Protein AF-A0A522QWC4-F1 (afdb_monomer_lite)

Radius of gyration: 16.03 Å; chains: 1; bounding box: 36×34×41 Å

pLDDT: mean 75.07, std 14.74, range [30.61, 92.94]

Foldseek 3Di:
DDKDWDWDFFDFFPPDTDTFTWIDDLVQLETEAELCSSAALVVDDLVRQDQQRTASLRSLVVVVVSVVSRRQEYEYEDPRGLHLLLCQNSQVNQPKWFAFPVRDTFDDGLLSLLRTDDIDCVSGNCVLARHQYHYDDPDPADCADCSHPLNPPVVVSPDDPVRSVSSRSSSVNVPPDVDDSNPDD

Secondary structure (DSSP, 8-state):
---EEEEEEEEEETTEEEEEEEEEETTTTEEEEEGGGGSBGGGS-GGG--TTS--SHHHHHHHHHHHHTT-SEEEEE-TTB---STTHHHHHHTT-EEE-TTS-B--S-TTGGGG--EEE-TTS-GGGGTSEEEEE-S---BSSSTTBHHHHHTGGGT--HHHHHHHHHHHHHHTSS---TTS--

Structure (mmCIF, N/CA/C/O backbone):
data_AF-A0A522QWC4-F1
#
_entry.id   AF-A0A522QWC4-F1
#
loop_
_atom_site.group_PDB
_atom_site.id
_atom_site.type_symbol
_atom_site.label_atom_id
_atom_site.label_alt_id
_atom_site.label_comp_id
_atom_site.label_asym_id
_atom_site.label_entity_id
_atom_site.label_seq_id
_atom_site.pdbx_PDB_ins_code
_atom_site.Cartn_x
_atom_site.Cartn_y
_atom_site.Cartn_z
_atom_site.occupancy
_atom_site.B_iso_or_equiv
_atom_site.auth_seq_id
_atom_site.auth_comp_id
_atom_site.auth_asym_id
_atom_site.auth_atom_id
_atom_site.pdbx_PDB_model_num
ATOM 1 N N . MET A 1 1 ? -5.770 -17.609 24.112 1.00 30.61 1 MET A N 1
ATOM 2 C CA . MET A 1 1 ? -5.601 -16.595 23.048 1.00 30.61 1 MET A CA 1
ATOM 3 C C . MET A 1 1 ? -6.443 -17.088 21.889 1.00 30.61 1 MET A C 1
ATOM 5 O O . MET A 1 1 ? -6.105 -18.126 21.351 1.00 30.61 1 MET A O 1
ATOM 9 N N . GLU A 1 2 ? -7.591 -16.469 21.611 1.00 34.66 2 GLU A N 1
ATOM 10 C CA . GLU A 1 2 ? -8.479 -16.917 20.527 1.00 34.66 2 GLU A CA 1
ATOM 11 C C . GLU A 1 2 ? -8.240 -15.983 19.334 1.00 34.66 2 GLU A C 1
ATOM 13 O O . GLU A 1 2 ? -8.675 -14.830 19.330 1.00 34.66 2 GLU A O 1
ATOM 18 N N . CYS A 1 3 ? -7.414 -16.436 18.394 1.00 35.66 3 CYS A N 1
ATOM 19 C CA . CYS A 1 3 ? -7.239 -15.799 17.094 1.00 35.66 3 CYS A CA 1
ATOM 20 C C . CYS A 1 3 ? -8.217 -16.483 16.135 1.00 35.66 3 CYS A C 1
ATOM 22 O O . CYS A 1 3 ? -8.227 -17.711 16.071 1.00 35.66 3 CYS A O 1
ATOM 24 N N . ARG A 1 4 ? -9.049 -15.716 15.425 1.00 49.66 4 ARG A N 1
ATOM 25 C CA . ARG A 1 4 ? -9.966 -16.261 14.415 1.00 49.66 4 ARG A CA 1
ATOM 26 C C . ARG A 1 4 ? -9.428 -15.934 13.027 1.00 49.66 4 ARG A C 1
ATOM 28 O O . ARG A 1 4 ? -8.938 -14.827 12.801 1.00 49.66 4 ARG A O 1
ATOM 35 N N . ASN A 1 5 ? -9.513 -16.906 12.125 1.00 49.19 5 ASN A N 1
ATOM 36 C CA . ASN 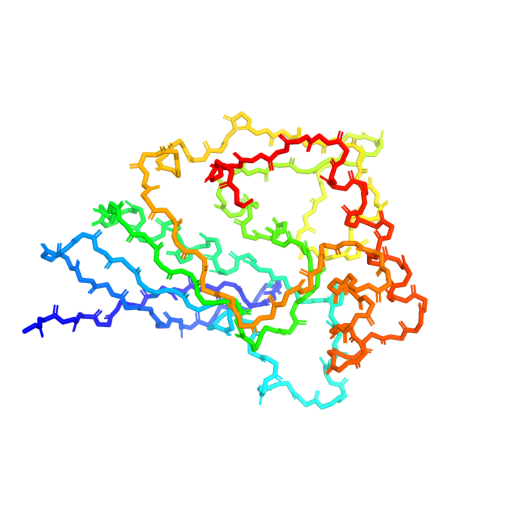A 1 5 ? -9.239 -16.701 10.709 1.00 49.19 5 ASN A CA 1
ATOM 37 C C . ASN A 1 5 ? -10.442 -15.984 10.101 1.00 49.19 5 ASN A C 1
ATOM 39 O O . ASN A 1 5 ? -11.549 -16.523 10.129 1.00 49.19 5 ASN A O 1
ATOM 43 N N . HIS A 1 6 ? -10.231 -14.776 9.587 1.00 53.81 6 HIS A N 1
ATOM 44 C CA . HIS A 1 6 ? -11.244 -14.072 8.811 1.00 53.81 6 HIS A CA 1
ATOM 45 C C . HIS A 1 6 ? -10.924 -14.230 7.324 1.00 53.81 6 HIS A C 1
ATOM 47 O O . HIS A 1 6 ? -9.765 -14.137 6.917 1.00 53.81 6 HIS A O 1
ATOM 53 N N . PHE A 1 7 ? -11.963 -14.499 6.534 1.00 48.81 7 PHE A N 1
ATOM 54 C CA . PHE A 1 7 ? -11.882 -14.560 5.080 1.00 48.81 7 PHE A CA 1
ATOM 55 C C . PHE A 1 7 ? -12.339 -13.223 4.513 1.00 48.81 7 PHE A C 1
ATOM 57 O O . PHE A 1 7 ? -13.427 -12.754 4.845 1.00 48.81 7 PHE A O 1
ATOM 64 N N . CYS A 1 8 ? -11.515 -12.630 3.658 1.00 45.78 8 CYS A N 1
ATOM 65 C CA . CYS A 1 8 ? -11.921 -11.530 2.798 1.00 45.78 8 CYS A CA 1
ATOM 66 C C . CYS A 1 8 ? -11.691 -11.965 1.355 1.00 45.78 8 CYS A C 1
ATOM 68 O O . CYS A 1 8 ? -10.619 -12.477 1.026 1.00 45.78 8 CYS A O 1
ATOM 70 N N . SER A 1 9 ? -12.689 -11.776 0.496 1.00 45.56 9 SER A N 1
ATOM 71 C CA . SER A 1 9 ? -12.448 -11.821 -0.943 1.00 45.56 9 SER A CA 1
ATOM 72 C C . SER A 1 9 ? -11.669 -10.570 -1.305 1.00 45.56 9 SER A C 1
ATOM 74 O O . SER A 1 9 ? -12.046 -9.474 -0.884 1.00 45.56 9 SER A O 1
ATOM 76 N N . SER A 1 10 ? -10.556 -10.746 -2.001 1.00 54.72 10 SER A N 1
ATOM 77 C CA . SER A 1 10 ? -9.678 -9.638 -2.326 1.00 54.72 10 SER A CA 1
ATOM 78 C C . SER A 1 10 ? -9.060 -9.805 -3.707 1.00 54.72 10 SER A C 1
ATOM 80 O O . SER A 1 10 ? -8.829 -10.923 -4.180 1.00 54.72 10 SER A O 1
ATOM 82 N N . SER A 1 11 ? -8.857 -8.668 -4.364 1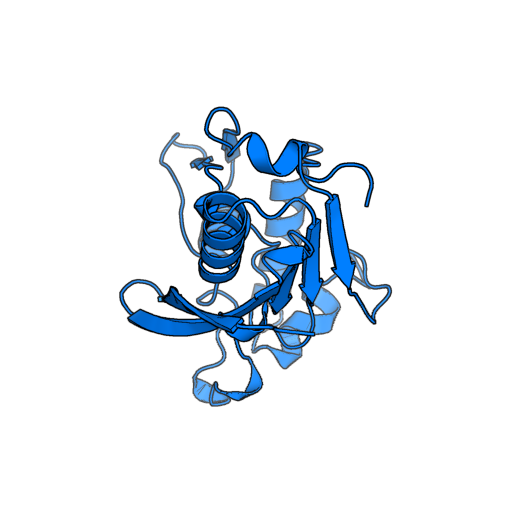.00 52.44 11 SER A N 1
ATOM 83 C CA . SER A 1 11 ? -8.358 -8.580 -5.724 1.00 52.44 11 SER A CA 1
ATOM 84 C C . SER A 1 11 ? -6.840 -8.786 -5.764 1.00 52.44 11 SER A C 1
ATOM 86 O O . SER A 1 11 ? -6.067 -8.112 -5.080 1.00 52.44 11 SER A O 1
ATOM 88 N N . ARG A 1 12 ? -6.405 -9.759 -6.572 1.00 52.09 12 ARG A N 1
ATOM 89 C CA . ARG A 1 12 ? -4.981 -10.080 -6.805 1.00 52.09 12 ARG A CA 1
ATOM 90 C C . ARG A 1 12 ? -4.446 -9.424 -8.082 1.00 52.09 12 ARG A C 1
ATOM 92 O O . ARG A 1 12 ? -3.289 -9.015 -8.151 1.00 52.09 12 ARG A O 1
ATOM 99 N N . SER A 1 13 ? -5.341 -9.319 -9.063 1.00 44.09 13 SER A N 1
ATOM 100 C CA . SER A 1 13 ? -5.218 -8.681 -10.375 1.00 44.09 13 SER A CA 1
ATOM 101 C C . SER A 1 13 ? -6.629 -8.268 -10.831 1.00 44.09 13 SER A C 1
ATOM 103 O O . SER A 1 13 ? -7.605 -8.842 -10.326 1.00 44.09 13 SER A O 1
ATOM 105 N N . PRO A 1 14 ? -6.786 -7.315 -11.772 1.00 39.69 14 PRO A N 1
ATOM 106 C CA . PRO A 1 14 ? -8.103 -6.923 -12.274 1.00 39.69 14 PRO A CA 1
ATOM 107 C C . PRO A 1 14 ? -8.920 -8.147 -12.729 1.00 39.69 14 PRO A C 1
ATOM 109 O O . PRO A 1 14 ? -8.520 -8.865 -13.641 1.00 39.69 14 PRO A O 1
ATOM 112 N N . GLY A 1 15 ? -10.055 -8.410 -12.071 1.00 37.56 15 GLY A N 1
ATOM 113 C CA . GLY A 1 15 ? -10.982 -9.492 -12.432 1.00 37.56 15 GLY A CA 1
ATOM 114 C C . GLY A 1 15 ? -10.758 -10.866 -11.775 1.00 37.56 15 GLY A C 1
ATOM 115 O O . GLY A 1 15 ? -11.552 -11.768 -12.037 1.00 37.56 15 GLY A O 1
ATOM 116 N N . GLN A 1 16 ? -9.752 -11.049 -10.908 1.00 48.50 16 GLN A N 1
ATOM 117 C CA . GLN A 1 16 ? -9.584 -12.278 -10.109 1.00 48.50 16 GLN A CA 1
ATOM 118 C C . GLN A 1 16 ? -9.859 -12.030 -8.620 1.00 48.50 16 GLN A C 1
ATOM 120 O O . GLN A 1 16 ? -9.145 -11.263 -7.973 1.00 48.50 16 GLN A O 1
ATOM 125 N N . ASN A 1 17 ? -10.870 -12.722 -8.082 1.00 52.94 17 ASN A N 1
ATOM 126 C CA . ASN A 1 17 ? -11.201 -12.735 -6.656 1.00 52.94 17 ASN A CA 1
ATOM 127 C C . ASN A 1 17 ? -10.687 -14.025 -6.013 1.00 52.94 17 ASN A C 1
ATOM 129 O O . ASN A 1 17 ? -11.258 -15.094 -6.235 1.00 52.94 17 ASN A O 1
ATOM 133 N N . ASP A 1 18 ? -9.658 -13.905 -5.177 1.00 59.41 18 ASP A N 1
ATOM 134 C CA . ASP A 1 18 ? -9.172 -14.999 -4.338 1.00 59.41 18 ASP A CA 1
ATOM 135 C C . ASP A 1 18 ? -9.703 -14.832 -2.903 1.00 59.41 18 ASP A C 1
ATOM 137 O O . ASP A 1 18 ? -9.891 -13.719 -2.403 1.00 59.41 18 ASP A O 1
ATOM 141 N N . ASN A 1 19 ? -9.942 -15.951 -2.211 1.00 59.16 19 ASN A N 1
ATOM 142 C CA . ASN A 1 19 ? -10.219 -15.932 -0.774 1.00 59.16 19 ASN A CA 1
ATOM 143 C C . ASN A 1 19 ? -8.900 -15.782 -0.020 1.00 59.16 19 ASN A C 1
ATOM 145 O O . ASN A 1 19 ? -8.085 -16.708 0.007 1.00 59.16 19 ASN A O 1
ATOM 149 N N . ILE A 1 20 ? -8.710 -14.631 0.620 1.00 66.62 20 ILE A N 1
ATOM 150 C CA . ILE A 1 20 ? -7.490 -14.315 1.354 1.00 66.62 20 ILE A CA 1
ATOM 151 C C . ILE A 1 20 ? -7.770 -14.370 2.851 1.00 66.62 20 ILE A C 1
ATOM 153 O O . ILE A 1 20 ? -8.793 -13.891 3.346 1.00 66.62 20 ILE A O 1
ATOM 157 N N . LEU A 1 21 ? -6.849 -15.006 3.570 1.00 64.62 21 LEU A N 1
ATOM 158 C CA . LEU A 1 21 ? -6.940 -15.231 5.003 1.00 64.62 21 LEU A CA 1
ATOM 159 C C . LEU A 1 21 ? -6.038 -14.239 5.729 1.00 64.62 21 LEU A C 1
ATOM 161 O O . LEU A 1 21 ? -4.848 -14.153 5.435 1.00 64.62 21 LEU A O 1
ATOM 165 N N . PHE A 1 22 ? -6.598 -13.525 6.700 1.00 69.31 22 PHE A N 1
ATOM 166 C CA . PHE A 1 22 ? -5.845 -12.650 7.592 1.00 69.31 22 PHE A CA 1
ATOM 167 C C . PHE A 1 22 ? -6.250 -12.889 9.046 1.00 69.31 22 PHE A C 1
ATOM 169 O O . PHE A 1 22 ? -7.315 -13.440 9.350 1.00 69.31 22 PHE A O 1
ATOM 176 N N . TRP A 1 23 ? -5.363 -12.499 9.960 1.00 75.00 23 TRP A N 1
ATOM 177 C CA . TRP A 1 23 ? -5.505 -12.812 11.376 1.00 75.00 23 TRP A CA 1
ATOM 178 C C . TRP A 1 23 ? -6.018 -11.612 12.151 1.00 75.00 23 TRP A C 1
ATOM 180 O O . TRP A 1 23 ? -5.419 -10.535 12.126 1.00 75.00 23 TRP A O 1
ATOM 190 N N . VAL A 1 24 ? -7.083 -11.824 12.924 1.00 73.75 24 VAL A N 1
ATOM 191 C CA . VAL A 1 24 ? -7.646 -10.795 13.800 1.00 73.75 24 VAL A CA 1
ATOM 192 C C . VAL A 1 24 ? -7.840 -11.351 15.201 1.00 73.75 24 VAL A C 1
ATOM 194 O O . VAL A 1 24 ? -8.356 -12.450 15.414 1.00 73.75 24 VAL A O 1
ATOM 197 N N . SER A 1 25 ? -7.442 -10.556 16.189 1.00 77.56 25 SER A N 1
ATOM 198 C CA . SER A 1 25 ? -7.805 -10.750 17.584 1.00 77.56 25 SER A CA 1
ATOM 199 C C . SER A 1 25 ? -8.846 -9.712 17.982 1.00 77.56 25 SER A C 1
ATOM 201 O O . SER A 1 25 ? -8.500 -8.575 18.298 1.00 77.56 25 SER A O 1
ATOM 203 N N . ILE A 1 26 ? -10.117 -10.125 18.016 1.00 71.62 26 ILE A N 1
ATOM 204 C CA . ILE A 1 26 ? -11.253 -9.266 18.392 1.00 71.62 26 ILE A CA 1
ATOM 205 C C . ILE A 1 26 ? -11.072 -8.735 19.823 1.00 71.62 26 ILE A C 1
ATOM 207 O O . ILE A 1 26 ? -11.158 -7.537 20.064 1.00 71.62 26 ILE A O 1
ATOM 211 N N . LYS A 1 27 ? -10.701 -9.607 20.775 1.00 72.94 27 LYS A N 1
ATOM 212 C CA . LYS A 1 27 ? -10.467 -9.220 22.181 1.00 72.94 27 LYS A CA 1
ATOM 213 C C . LYS A 1 27 ? -9.363 -8.169 22.344 1.00 72.94 27 LYS A C 1
ATOM 215 O O . LYS A 1 27 ? -9.404 -7.385 23.283 1.00 72.94 27 LYS A O 1
ATOM 220 N N . ARG A 1 28 ? -8.352 -8.189 21.472 1.00 76.38 28 ARG A N 1
ATOM 221 C CA . ARG A 1 28 ? -7.220 -7.250 21.512 1.00 76.38 28 ARG A CA 1
ATOM 222 C C . ARG A 1 28 ? -7.354 -6.117 20.496 1.00 76.38 28 ARG A C 1
ATOM 224 O O . ARG A 1 28 ? -6.400 -5.359 20.365 1.00 76.38 28 ARG A O 1
ATOM 231 N N . LYS A 1 29 ? -8.471 -6.058 19.757 1.00 86.31 29 LYS A N 1
ATOM 232 C CA . LYS A 1 29 ? -8.714 -5.127 18.647 1.00 86.31 29 LYS A CA 1
ATOM 233 C C . LYS A 1 29 ? -7.494 -4.984 17.730 1.00 86.31 29 LYS A C 1
ATOM 235 O O . LYS A 1 29 ? -7.082 -3.884 17.377 1.00 86.31 29 LYS A O 1
ATOM 240 N N . LYS A 1 30 ? -6.866 -6.116 17.401 1.00 88.81 30 LYS A N 1
ATOM 241 C CA . LYS A 1 30 ? -5.598 -6.159 16.664 1.00 88.81 30 LYS A CA 1
ATOM 242 C C . LYS A 1 30 ? -5.727 -7.015 15.414 1.00 88.81 30 LYS A C 1
ATOM 244 O O . LYS A 1 30 ? -6.142 -8.167 15.530 1.00 88.81 30 LYS A O 1
ATOM 249 N N . ALA A 1 31 ? -5.281 -6.500 14.274 1.00 89.75 31 ALA A N 1
ATOM 250 C CA . ALA A 1 31 ? -5.135 -7.257 13.034 1.00 89.75 31 ALA A CA 1
ATOM 251 C C . ALA A 1 31 ? -3.657 -7.452 12.661 1.00 89.75 31 ALA A C 1
ATOM 253 O O . ALA A 1 31 ? -2.802 -6.621 12.983 1.00 89.75 31 ALA A O 1
ATOM 254 N N . ILE A 1 32 ? -3.358 -8.572 12.005 1.00 88.75 32 ILE A N 1
ATOM 255 C CA . ILE A 1 32 ? -2.055 -8.883 11.412 1.00 88.75 32 ILE A CA 1
ATOM 256 C C . ILE A 1 32 ? -2.295 -9.219 9.941 1.00 88.75 32 ILE A C 1
ATOM 258 O O . ILE A 1 32 ? -3.064 -10.132 9.635 1.00 88.75 32 ILE A O 1
ATOM 262 N N . ILE A 1 33 ? -1.648 -8.463 9.058 1.00 88.12 33 ILE A N 1
ATOM 263 C CA . ILE A 1 33 ? -1.839 -8.512 7.606 1.00 88.12 33 ILE A CA 1
ATOM 264 C C . ILE A 1 33 ? -0.464 -8.633 6.942 1.00 88.12 33 ILE A C 1
ATOM 266 O O . ILE A 1 33 ? 0.436 -7.845 7.237 1.00 88.12 33 ILE A O 1
ATOM 270 N N . GLY A 1 34 ? -0.277 -9.604 6.050 1.00 84.62 34 GLY A N 1
ATOM 271 C CA . GLY A 1 34 ? 0.890 -9.669 5.176 1.00 84.62 34 GLY A CA 1
ATOM 272 C C . GLY A 1 34 ? 0.584 -9.046 3.817 1.00 84.62 34 GLY A C 1
ATOM 273 O O . GLY A 1 34 ? -0.402 -9.403 3.182 1.00 84.62 34 GLY A O 1
ATOM 274 N N . VAL A 1 35 ? 1.453 -8.164 3.314 1.00 81.06 35 VAL A N 1
ATOM 275 C CA . VAL A 1 35 ? 1.329 -7.639 1.938 1.00 81.06 35 VAL A CA 1
ATOM 276 C C . VAL A 1 35 ? 1.368 -8.790 0.930 1.00 81.06 35 VAL A C 1
ATOM 278 O O . VAL A 1 35 ? 0.584 -8.847 -0.021 1.00 81.06 35 VAL A O 1
ATOM 281 N N . SER A 1 36 ? 2.250 -9.761 1.181 1.00 78.31 36 SER A N 1
ATOM 282 C CA . SER A 1 36 ? 2.362 -10.959 0.363 1.00 78.31 36 SER A CA 1
ATOM 283 C C . SER A 1 36 ? 1.088 -11.795 0.360 1.00 78.31 36 SER A C 1
ATOM 285 O O . SER A 1 36 ? 0.862 -12.441 -0.646 1.00 78.31 36 SER A O 1
ATOM 287 N N . ASP A 1 37 ? 0.195 -11.740 1.354 1.00 73.50 37 ASP A N 1
ATOM 288 C CA . ASP A 1 37 ? -1.053 -12.526 1.333 1.00 73.50 37 ASP A CA 1
ATOM 289 C C . ASP A 1 37 ? -1.933 -12.222 0.115 1.00 73.50 37 ASP A C 1
ATOM 291 O O . ASP A 1 37 ? -2.635 -13.110 -0.362 1.00 73.50 37 ASP A O 1
ATOM 295 N N . THR A 1 38 ? -1.801 -11.014 -0.437 1.00 69.31 38 THR A N 1
ATOM 296 C CA . THR A 1 38 ? -2.499 -10.545 -1.648 1.00 69.31 38 THR A CA 1
ATOM 297 C C . THR A 1 38 ? -1.603 -10.466 -2.881 1.00 69.31 38 THR A C 1
ATOM 299 O O . THR A 1 38 ? -2.083 -10.237 -3.980 1.00 69.31 38 THR A O 1
ATOM 302 N N . SER A 1 39 ? -0.294 -10.682 -2.733 1.00 67.88 39 SER A N 1
ATOM 303 C CA . SER A 1 39 ? 0.690 -10.463 -3.802 1.00 67.88 39 SER A CA 1
ATOM 304 C C . SER A 1 39 ? 1.910 -11.392 -3.678 1.00 67.88 39 SER A C 1
ATOM 306 O O . SER A 1 39 ? 3.061 -10.951 -3.708 1.00 67.88 39 SER A O 1
ATOM 308 N N . ARG A 1 40 ? 1.682 -12.702 -3.485 1.00 69.88 40 ARG A N 1
ATOM 309 C CA . ARG A 1 40 ? 2.755 -13.691 -3.238 1.00 69.88 40 ARG A CA 1
ATOM 310 C C . ARG A 1 40 ? 3.667 -13.861 -4.448 1.00 69.88 40 ARG A C 1
ATOM 312 O O . ARG A 1 40 ? 3.280 -14.520 -5.410 1.00 69.88 40 ARG A O 1
ATOM 319 N N . LEU A 1 41 ? 4.913 -13.402 -4.323 1.00 61.72 41 LEU A N 1
ATOM 320 C CA . LEU A 1 41 ? 5.963 -13.643 -5.318 1.00 61.72 41 LEU A CA 1
ATOM 321 C C . LEU A 1 41 ? 6.203 -15.145 -5.550 1.00 61.72 41 LEU A C 1
ATOM 323 O O . LEU A 1 41 ? 6.326 -15.590 -6.682 1.00 61.72 41 LEU A O 1
ATOM 327 N N . ASN A 1 42 ? 6.173 -15.946 -4.480 1.00 59.66 42 ASN A N 1
ATOM 328 C CA . ASN A 1 42 ? 6.503 -17.378 -4.519 1.00 59.66 42 ASN A CA 1
ATOM 329 C C . ASN A 1 42 ? 5.439 -18.271 -5.186 1.00 59.66 42 ASN A C 1
ATOM 331 O O . ASN A 1 42 ? 5.641 -19.478 -5.277 1.00 59.66 42 ASN A O 1
ATOM 335 N N . LEU A 1 43 ? 4.293 -17.713 -5.588 1.0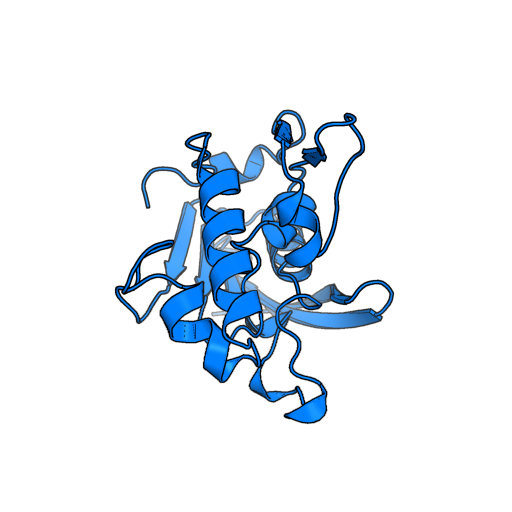0 62.03 43 LEU A N 1
ATOM 336 C CA . LEU A 1 43 ? 3.241 -18.445 -6.303 1.00 62.03 43 LEU A CA 1
ATOM 337 C C . LEU A 1 43 ? 3.213 -18.126 -7.803 1.00 62.03 43 LEU A C 1
ATOM 339 O O . LEU A 1 43 ? 2.446 -18.753 -8.528 1.00 62.03 43 LEU A O 1
ATOM 343 N N . LEU A 1 44 ? 4.028 -17.171 -8.257 1.00 63.09 44 LEU A N 1
ATOM 344 C CA . LEU A 1 44 ? 4.165 -16.836 -9.668 1.00 63.09 44 LEU A CA 1
ATOM 345 C C . LEU A 1 44 ? 5.251 -17.711 -10.289 1.00 63.09 44 LEU A C 1
ATOM 347 O O . LEU A 1 44 ? 6.323 -17.906 -9.707 1.00 63.09 44 LEU A O 1
ATOM 351 N N . LYS A 1 45 ? 4.991 -18.239 -11.486 1.00 71.75 45 LYS A N 1
ATOM 352 C CA . LYS A 1 45 ? 6.065 -18.828 -12.283 1.00 71.75 45 LYS A CA 1
ATOM 353 C C . LYS A 1 45 ? 6.963 -17.708 -12.784 1.00 71.75 45 LYS A C 1
ATOM 355 O O . LYS A 1 45 ? 6.523 -16.579 -12.954 1.00 71.75 45 LYS A O 1
ATOM 360 N N . LYS A 1 46 ? 8.222 -18.033 -13.079 1.00 68.06 46 LYS A N 1
ATOM 361 C CA . LYS A 1 46 ? 9.205 -17.049 -13.560 1.00 68.06 46 LYS A CA 1
ATOM 362 C C . LYS A 1 46 ? 8.741 -16.299 -14.820 1.00 68.06 46 LYS A C 1
ATOM 364 O O . LYS A 1 46 ? 9.078 -15.138 -14.989 1.00 68.06 46 LYS A O 1
ATOM 369 N N . GLU A 1 47 ? 7.997 -16.984 -15.679 1.00 72.00 47 GLU A N 1
ATOM 370 C CA . GLU A 1 47 ? 7.382 -16.472 -16.912 1.00 72.00 47 GLU A CA 1
ATOM 371 C C . GLU A 1 47 ? 6.196 -15.521 -16.659 1.00 72.00 47 GLU A C 1
ATOM 373 O O . GLU A 1 47 ? 5.928 -14.669 -17.496 1.00 72.00 47 GLU A O 1
ATOM 378 N N . ASP A 1 48 ? 5.557 -15.607 -15.487 1.00 67.81 48 ASP A N 1
ATOM 379 C CA . ASP A 1 48 ? 4.415 -14.775 -15.077 1.00 67.81 48 ASP A CA 1
ATOM 380 C C . ASP A 1 48 ? 4.841 -13.593 -14.177 1.00 67.81 48 ASP A C 1
ATOM 382 O O . ASP A 1 48 ? 4.004 -12.875 -13.627 1.00 67.81 48 ASP A O 1
ATOM 386 N N . LEU A 1 49 ? 6.150 -13.413 -13.960 1.00 69.50 49 LEU A N 1
ATOM 387 C CA . LEU A 1 49 ? 6.690 -12.324 -13.150 1.00 69.50 49 LEU A CA 1
ATOM 388 C C . LEU A 1 49 ? 6.653 -11.009 -13.928 1.00 69.50 49 LEU A C 1
ATOM 390 O O . LEU A 1 49 ? 7.597 -10.678 -14.641 1.00 69.50 49 LEU A O 1
ATOM 394 N N . ASP A 1 50 ? 5.585 -10.246 -13.724 1.00 72.75 50 ASP A N 1
ATOM 395 C CA . ASP A 1 50 ? 5.472 -8.873 -14.206 1.00 72.75 50 ASP A CA 1
ATOM 396 C C . ASP A 1 50 ? 5.118 -7.928 -13.041 1.00 72.75 50 ASP A C 1
ATOM 398 O O . ASP A 1 50 ? 3.951 -7.805 -12.649 1.00 72.75 50 ASP A O 1
ATOM 402 N N . PRO A 1 51 ? 6.112 -7.237 -12.455 1.00 69.69 51 PRO A N 1
ATOM 403 C CA . PRO A 1 51 ? 5.886 -6.369 -11.311 1.00 69.69 51 PRO A CA 1
ATOM 404 C C . PRO A 1 51 ? 5.121 -5.093 -11.676 1.00 69.69 51 PRO A C 1
ATOM 406 O O . PRO A 1 51 ? 4.721 -4.387 -10.754 1.00 69.69 51 PRO A O 1
ATOM 409 N N . LEU A 1 52 ? 4.909 -4.798 -12.968 1.00 69.25 52 LEU A N 1
ATOM 410 C CA . LEU A 1 52 ? 4.068 -3.700 -13.450 1.00 69.25 52 LEU A CA 1
ATOM 411 C C . LEU A 1 52 ? 2.586 -4.083 -13.558 1.00 69.25 52 LEU A C 1
ATOM 413 O O . LEU A 1 52 ? 1.759 -3.182 -13.712 1.00 69.25 52 LEU A O 1
ATOM 417 N N . GLN A 1 53 ? 2.259 -5.377 -13.461 1.00 68.69 53 GLN A N 1
ATOM 418 C CA . GLN A 1 53 ? 0.896 -5.923 -13.560 1.00 68.69 53 GLN A CA 1
ATOM 419 C C . GLN A 1 53 ? 0.334 -6.417 -12.216 1.00 68.69 53 GLN A C 1
ATOM 421 O O . GLN A 1 53 ? -0.812 -6.861 -12.139 1.00 68.69 53 GLN A O 1
ATOM 426 N N . VAL A 1 54 ? 1.120 -6.325 -11.139 1.00 72.94 54 VAL A N 1
ATOM 427 C CA . VAL A 1 54 ? 0.704 -6.698 -9.780 1.00 72.94 54 VAL A CA 1
ATOM 428 C C . VAL A 1 54 ? 0.689 -5.459 -8.890 1.00 72.94 54 VAL A C 1
ATOM 430 O O . VAL A 1 54 ? 1.620 -4.651 -8.903 1.00 72.94 54 VAL A O 1
ATOM 433 N N . ASN A 1 55 ? -0.353 -5.323 -8.073 1.00 77.06 55 ASN A N 1
ATOM 434 C CA . ASN A 1 55 ? -0.560 -4.177 -7.190 1.00 77.06 55 ASN A CA 1
ATOM 435 C C . ASN A 1 55 ? -0.814 -4.611 -5.735 1.00 77.06 55 ASN A C 1
ATOM 437 O O . ASN A 1 55 ? -0.886 -5.798 -5.415 1.00 77.06 55 ASN A O 1
ATOM 441 N N . THR A 1 56 ? -0.918 -3.634 -4.835 1.00 83.38 56 THR A N 1
ATOM 442 C CA . THR A 1 56 ? -1.215 -3.847 -3.408 1.00 83.38 56 THR A CA 1
ATOM 443 C C . THR A 1 56 ? -2.677 -3.582 -3.034 1.00 83.38 56 THR A C 1
ATOM 445 O O . THR A 1 56 ? -2.981 -3.466 -1.845 1.00 83.38 56 THR A O 1
ATOM 448 N N . LEU A 1 57 ? -3.590 -3.505 -4.013 1.00 83.00 57 LEU A N 1
ATOM 449 C CA . LEU A 1 57 ? -5.010 -3.189 -3.800 1.00 83.00 57 LEU A CA 1
ATOM 450 C C . LEU A 1 57 ? -5.630 -4.114 -2.756 1.00 83.00 57 LEU A C 1
ATOM 452 O O . LEU A 1 57 ? -6.200 -3.645 -1.769 1.00 83.00 57 LEU A O 1
ATOM 456 N N . GLY A 1 58 ? -5.377 -5.414 -2.891 1.00 81.00 58 GLY A N 1
ATOM 457 C CA . GLY A 1 58 ? -5.881 -6.389 -1.944 1.00 81.00 58 GLY A CA 1
ATOM 458 C C . GLY A 1 58 ? -5.391 -6.211 -0.508 1.00 81.00 58 GLY A C 1
ATOM 459 O O . GLY A 1 58 ? -6.128 -6.442 0.450 1.00 81.00 58 GLY A O 1
ATOM 460 N N . THR A 1 59 ? -4.173 -5.703 -0.312 1.00 86.25 59 THR A N 1
ATOM 461 C CA . THR A 1 59 ? -3.697 -5.370 1.039 1.00 86.25 59 THR A CA 1
ATOM 462 C C . THR A 1 59 ? -4.522 -4.235 1.646 1.00 86.25 59 THR A C 1
ATOM 464 O O . THR A 1 59 ? -4.852 -4.281 2.831 1.00 86.25 59 THR A O 1
ATOM 467 N N . GLY A 1 60 ? -4.886 -3.228 0.848 1.00 87.81 60 GLY A N 1
ATOM 468 C CA . GLY A 1 60 ? -5.762 -2.148 1.300 1.00 87.81 60 GLY A CA 1
ATOM 469 C C . GLY A 1 60 ? -7.174 -2.635 1.631 1.00 87.81 60 GLY A C 1
ATOM 470 O O . GLY A 1 60 ? -7.742 -2.202 2.632 1.00 87.81 60 GLY A O 1
ATOM 471 N N . GLU A 1 61 ? -7.706 -3.596 0.872 1.00 87.06 61 GLU A N 1
ATOM 472 C CA . GLU A 1 61 ? -8.993 -4.242 1.172 1.00 87.06 61 GLU A CA 1
ATOM 473 C C . GLU A 1 61 ? -8.956 -4.980 2.521 1.00 87.06 61 GLU A C 1
ATOM 475 O O . GLU A 1 61 ? -9.877 -4.838 3.326 1.00 87.06 61 GLU A O 1
ATOM 480 N N . LEU A 1 62 ? -7.862 -5.689 2.830 1.00 86.81 62 LEU A N 1
ATOM 481 C CA . LEU A 1 62 ? -7.674 -6.334 4.137 1.00 86.81 62 LEU A CA 1
ATOM 482 C C . LEU A 1 62 ? -7.576 -5.321 5.284 1.00 86.81 62 LEU A C 1
ATOM 484 O O . LEU A 1 62 ? -8.120 -5.558 6.365 1.00 86.81 62 LEU A O 1
ATOM 488 N N . ILE A 1 63 ? -6.901 -4.188 5.068 1.00 89.56 63 ILE A N 1
ATOM 489 C CA . ILE A 1 63 ? -6.847 -3.102 6.057 1.00 89.56 63 ILE A CA 1
ATOM 490 C C . ILE A 1 63 ? -8.256 -2.560 6.293 1.00 89.56 63 ILE A C 1
ATOM 492 O O . ILE A 1 63 ? -8.673 -2.451 7.443 1.00 89.56 63 ILE A O 1
ATOM 496 N N . LYS A 1 64 ? -9.018 -2.288 5.230 1.00 90.00 64 LYS A N 1
ATOM 497 C CA . LYS A 1 64 ? -10.407 -1.831 5.330 1.00 90.00 64 LYS A CA 1
ATOM 498 C C . LYS A 1 64 ? -11.280 -2.828 6.097 1.00 90.00 64 LYS A C 1
ATOM 500 O O . LYS A 1 64 ? -11.963 -2.429 7.036 1.00 90.00 64 LYS A O 1
ATOM 505 N N . ALA A 1 65 ? -11.168 -4.121 5.797 1.00 87.81 65 ALA A N 1
ATOM 506 C CA . ALA A 1 65 ? -11.871 -5.171 6.529 1.00 87.81 65 ALA A CA 1
ATOM 507 C C . ALA A 1 65 ? -11.484 -5.206 8.021 1.00 87.81 65 ALA A C 1
ATOM 509 O O . ALA A 1 65 ? -12.345 -5.385 8.883 1.00 87.81 65 ALA A O 1
ATOM 510 N N . ALA A 1 66 ? -10.206 -4.992 8.354 1.00 89.12 66 ALA A N 1
ATOM 511 C CA . ALA A 1 66 ? -9.751 -4.873 9.739 1.00 89.12 66 ALA A CA 1
ATOM 512 C C . ALA A 1 66 ? -10.323 -3.632 10.453 1.00 89.12 66 ALA A C 1
ATOM 514 O O . ALA A 1 66 ? -10.646 -3.697 11.641 1.00 89.12 66 ALA A O 1
ATOM 515 N N . LEU A 1 67 ? -10.481 -2.512 9.744 1.00 91.12 67 LEU A N 1
ATOM 516 C CA . LEU A 1 67 ? -11.137 -1.314 10.273 1.00 91.12 67 LEU A CA 1
ATOM 517 C C . LEU A 1 67 ? -12.639 -1.544 10.496 1.00 91.12 67 LEU A C 1
ATOM 519 O O . LEU A 1 67 ? -13.181 -1.099 11.507 1.00 91.12 67 LEU A O 1
ATOM 523 N N . ASP A 1 68 ? -13.310 -2.264 9.594 1.00 89.94 68 ASP A N 1
ATOM 524 C CA . ASP A 1 68 ? -14.750 -2.557 9.674 1.00 89.94 68 ASP A CA 1
ATOM 525 C C . ASP A 1 68 ? -15.115 -3.420 10.890 1.00 89.94 68 ASP A C 1
ATOM 527 O O . ASP A 1 68 ? -16.175 -3.247 11.488 1.00 89.94 68 ASP A O 1
ATOM 531 N N . ILE A 1 69 ? -14.207 -4.295 11.320 1.00 87.88 69 ILE A N 1
ATOM 532 C CA . ILE A 1 69 ? -14.358 -5.113 12.536 1.00 87.88 69 ILE A CA 1
ATOM 533 C C . ILE A 1 69 ? -13.813 -4.430 13.805 1.00 87.88 69 ILE A C 1
ATOM 535 O O . ILE A 1 69 ? -13.744 -5.059 14.863 1.00 87.88 69 ILE A O 1
ATOM 539 N N . GLY A 1 70 ? -13.425 -3.153 13.717 1.00 90.44 70 GLY A N 1
ATOM 540 C CA . GLY A 1 70 ? -13.036 -2.331 14.864 1.00 90.44 70 GLY A CA 1
ATOM 541 C C . GLY A 1 70 ? -11.622 -2.582 15.390 1.00 90.44 70 GLY A C 1
ATOM 542 O O . GLY A 1 70 ? -11.396 -2.483 16.600 1.00 90.44 70 GLY A O 1
ATOM 543 N N . ALA A 1 71 ? -10.667 -2.936 14.524 1.00 91.25 71 ALA A N 1
ATOM 544 C CA . ALA A 1 71 ? -9.264 -2.980 14.922 1.00 91.25 71 ALA A CA 1
ATOM 545 C C . ALA A 1 71 ? -8.749 -1.573 15.280 1.00 91.25 71 ALA A C 1
ATOM 547 O O . ALA A 1 71 ? -8.919 -0.626 14.522 1.00 91.25 71 ALA A O 1
ATOM 548 N N . GLU A 1 72 ? -8.072 -1.463 16.420 1.00 92.94 72 GLU A N 1
ATOM 549 C CA . GLU A 1 72 ? -7.382 -0.257 16.902 1.00 92.94 72 GLU A CA 1
ATOM 550 C C . GLU A 1 72 ? -5.867 -0.337 16.663 1.00 92.94 72 GLU A C 1
ATOM 552 O O . GLU A 1 72 ? -5.162 0.668 16.743 1.00 92.94 72 GLU A O 1
ATOM 557 N N . LYS A 1 73 ? -5.357 -1.534 16.338 1.00 92.31 73 LYS A N 1
ATOM 558 C CA . LYS A 1 73 ? -3.957 -1.778 15.984 1.00 92.31 73 LYS A CA 1
ATOM 559 C C . LYS A 1 73 ? -3.846 -2.696 14.774 1.00 92.31 73 LYS A C 1
ATOM 561 O O . LYS A 1 73 ? -4.390 -3.800 14.786 1.00 92.31 73 LYS A O 1
ATOM 566 N N . ILE A 1 74 ? -3.073 -2.301 13.771 1.00 91.38 74 ILE A N 1
ATOM 567 C CA . ILE A 1 74 ? -2.814 -3.105 12.573 1.00 91.38 74 ILE A CA 1
ATOM 568 C C . ILE A 1 74 ? -1.307 -3.300 12.427 1.00 91.38 74 ILE A C 1
ATOM 570 O O . ILE A 1 74 ? -0.537 -2.344 12.400 1.00 91.38 74 ILE A O 1
ATOM 574 N N . VAL A 1 75 ? -0.875 -4.558 12.350 1.00 90.44 75 VAL A N 1
ATOM 575 C CA . VAL A 1 75 ? 0.522 -4.919 12.094 1.00 90.44 75 VAL A CA 1
ATOM 576 C C . VAL A 1 75 ? 0.642 -5.423 10.666 1.00 90.44 75 VAL A C 1
ATOM 578 O O . VAL A 1 75 ? 0.013 -6.420 10.316 1.00 90.44 75 VAL A O 1
ATOM 581 N N . ILE A 1 76 ? 1.457 -4.746 9.864 1.00 89.25 76 ILE A N 1
ATOM 582 C CA . ILE A 1 76 ? 1.642 -5.026 8.441 1.00 89.25 76 ILE A CA 1
ATOM 583 C C . ILE A 1 76 ? 3.030 -5.626 8.224 1.00 89.25 76 ILE A C 1
ATOM 585 O O . ILE A 1 76 ? 4.036 -4.984 8.517 1.00 89.25 76 ILE A O 1
ATOM 589 N N . GLY A 1 77 ? 3.099 -6.847 7.698 1.00 87.19 77 GLY A N 1
ATOM 590 C CA . GLY A 1 77 ? 4.347 -7.458 7.235 1.00 87.19 77 GLY A CA 1
ATOM 591 C C . GLY A 1 77 ? 4.570 -7.196 5.747 1.00 87.19 77 GLY A C 1
ATOM 592 O O . GLY A 1 77 ? 3.753 -7.612 4.931 1.00 87.19 77 GLY A O 1
ATOM 593 N N . VAL A 1 78 ? 5.671 -6.533 5.378 1.00 81.56 78 VAL A N 1
ATOM 594 C CA . VAL A 1 78 ? 5.931 -6.102 3.981 1.00 81.56 78 VAL A CA 1
ATOM 595 C C . VAL A 1 78 ? 6.776 -7.114 3.181 1.00 81.56 78 VAL A C 1
ATOM 597 O O . VAL A 1 78 ? 6.974 -6.969 1.978 1.00 81.56 78 VAL A O 1
ATOM 600 N N . GLY A 1 79 ? 7.260 -8.180 3.823 1.00 78.31 79 GLY A N 1
ATOM 601 C CA . GLY A 1 79 ? 8.112 -9.192 3.191 1.00 78.31 79 GLY A CA 1
ATOM 602 C C . GLY A 1 79 ? 7.395 -10.080 2.161 1.00 78.31 79 GLY A C 1
ATOM 603 O O . GLY A 1 79 ? 6.226 -10.440 2.322 1.00 78.31 79 GLY A O 1
ATOM 604 N N . GLY A 1 80 ? 8.133 -10.480 1.119 1.00 72.50 80 GLY A N 1
ATOM 605 C CA . GLY A 1 80 ? 7.702 -11.484 0.134 1.00 72.50 80 GLY A CA 1
ATOM 606 C C . GLY A 1 80 ? 6.706 -11.005 -0.931 1.00 72.50 80 GLY A C 1
ATOM 607 O O . GLY A 1 80 ? 6.079 -11.843 -1.583 1.00 72.50 80 GLY A O 1
ATOM 608 N N . SER A 1 81 ? 6.522 -9.689 -1.099 1.00 76.56 81 SER A N 1
ATOM 609 C CA . SER A 1 81 ? 5.618 -9.138 -2.118 1.00 76.56 81 SER A CA 1
ATOM 610 C C . SER A 1 81 ? 6.195 -9.241 -3.532 1.00 76.56 81 SER A C 1
ATOM 612 O O . SER A 1 81 ? 7.401 -9.087 -3.731 1.00 76.56 81 SER A O 1
ATOM 614 N N . ALA A 1 82 ? 5.325 -9.425 -4.524 1.00 77.38 82 ALA A N 1
ATOM 615 C CA . ALA A 1 82 ? 5.654 -9.334 -5.949 1.00 77.38 82 ALA A CA 1
ATOM 616 C C . ALA A 1 82 ? 5.593 -7.895 -6.502 1.00 77.38 82 ALA A C 1
ATOM 618 O O . ALA A 1 82 ? 5.974 -7.652 -7.640 1.00 77.38 82 ALA A O 1
ATOM 619 N N . THR A 1 83 ? 5.143 -6.928 -5.698 1.00 76.94 83 THR A N 1
ATOM 620 C CA . THR A 1 83 ? 4.767 -5.577 -6.149 1.00 76.94 83 THR A CA 1
ATOM 621 C C . THR A 1 83 ? 5.899 -4.559 -6.046 1.00 76.94 83 THR A C 1
ATOM 623 O O . THR A 1 83 ? 6.752 -4.654 -5.157 1.00 76.94 83 THR A O 1
ATOM 626 N N . VAL A 1 84 ? 5.886 -3.539 -6.908 1.00 74.62 84 VAL A N 1
ATOM 627 C CA . VAL A 1 84 ? 6.732 -2.327 -6.804 1.00 74.62 84 VAL A CA 1
ATOM 628 C C . VAL A 1 84 ? 5.915 -1.034 -6.951 1.00 74.62 84 VAL A C 1
ATOM 630 O O . VAL A 1 84 ? 6.454 0.025 -7.251 1.00 74.62 84 VAL A O 1
ATOM 633 N N . ASP A 1 85 ? 4.609 -1.107 -6.690 1.00 77.06 85 ASP A N 1
ATOM 634 C CA . ASP A 1 85 ? 3.624 -0.029 -6.865 1.00 77.06 85 ASP A CA 1
ATOM 635 C C . ASP A 1 85 ? 3.708 1.100 -5.819 1.00 77.06 85 ASP A C 1
ATOM 637 O O . ASP A 1 85 ? 2.864 1.996 -5.806 1.00 77.06 85 ASP A O 1
ATOM 641 N N . GLY A 1 86 ? 4.663 1.040 -4.887 1.00 78.06 86 GLY A N 1
ATOM 642 C CA . GLY A 1 86 ? 4.802 2.025 -3.810 1.00 78.06 86 GLY A CA 1
ATOM 643 C C . GLY A 1 86 ? 3.646 2.043 -2.808 1.00 78.06 86 GLY A C 1
ATOM 644 O O . GLY A 1 86 ? 3.521 3.010 -2.061 1.00 78.06 86 GLY A O 1
ATOM 645 N N . GLY A 1 87 ? 2.796 1.010 -2.787 1.00 81.25 87 GLY A N 1
ATOM 646 C CA . GLY A 1 87 ? 1.592 0.977 -1.955 1.00 81.25 87 GLY A CA 1
ATOM 647 C C . GLY A 1 87 ? 0.404 1.745 -2.540 1.00 81.25 87 GLY A C 1
ATOM 648 O O . GLY A 1 87 ? -0.589 1.941 -1.846 1.00 81.25 87 GLY A O 1
ATOM 649 N N . THR A 1 88 ? 0.479 2.208 -3.789 1.00 81.25 88 THR A N 1
ATOM 650 C CA . THR A 1 88 ? -0.607 2.983 -4.413 1.00 81.25 88 THR A CA 1
ATOM 651 C C . THR A 1 88 ? -1.908 2.196 -4.511 1.00 81.25 88 THR A C 1
ATOM 653 O O . THR A 1 88 ? -2.953 2.744 -4.174 1.00 81.25 88 THR A O 1
ATOM 656 N N . GLY A 1 89 ? -1.854 0.899 -4.838 1.00 82.06 89 GLY A N 1
ATOM 657 C CA . GLY A 1 89 ? -3.038 0.039 -4.796 1.00 82.06 89 GLY A CA 1
ATOM 658 C C . GLY A 1 89 ? -3.661 -0.010 -3.397 1.00 82.06 89 GLY A C 1
ATOM 659 O O . GLY A 1 89 ? -4.857 0.229 -3.236 1.00 82.06 89 GLY A O 1
ATOM 660 N N . LEU A 1 90 ? -2.844 -0.244 -2.363 1.00 87.38 90 LEU A N 1
ATOM 661 C CA . LEU A 1 90 ? -3.281 -0.253 -0.963 1.00 87.38 90 LEU A CA 1
ATOM 662 C C . LEU A 1 90 ? -3.997 1.049 -0.601 1.00 87.38 90 LEU A C 1
ATOM 664 O O . LEU A 1 90 ? -5.062 1.028 0.014 1.00 87.38 90 LEU A O 1
ATOM 668 N N . PHE A 1 91 ? -3.424 2.185 -0.987 1.00 86.62 91 PHE A N 1
ATOM 669 C CA . PHE A 1 91 ? -4.002 3.488 -0.700 1.00 86.62 91 PHE A CA 1
ATOM 670 C C . PHE A 1 91 ? -5.272 3.780 -1.503 1.00 86.62 91 PHE A C 1
ATOM 672 O O . PHE A 1 91 ? -6.192 4.394 -0.959 1.00 86.62 91 PHE A O 1
ATOM 679 N N . SER A 1 92 ? -5.373 3.298 -2.743 1.00 86.00 92 SER A N 1
ATOM 680 C CA . SER A 1 92 ? -6.611 3.369 -3.524 1.00 86.00 92 SER A CA 1
ATOM 681 C C . SER A 1 92 ? -7.759 2.622 -2.859 1.00 86.00 92 SER A C 1
ATOM 683 O O . SER A 1 92 ? -8.844 3.183 -2.719 1.00 86.00 92 SER A O 1
ATOM 685 N N . ALA A 1 93 ? -7.521 1.414 -2.339 1.00 87.12 93 ALA A N 1
ATOM 686 C CA . ALA A 1 93 ? -8.538 0.679 -1.578 1.00 87.12 93 ALA A CA 1
ATOM 687 C C . ALA A 1 93 ? -9.002 1.423 -0.308 1.00 87.12 93 ALA A C 1
ATOM 689 O O . ALA A 1 93 ? -10.130 1.227 0.153 1.00 87.12 93 ALA A O 1
ATOM 690 N N . LEU A 1 94 ? -8.156 2.301 0.240 1.00 89.50 94 LEU A N 1
ATOM 691 C CA . LEU A 1 94 ? -8.478 3.165 1.378 1.00 89.50 94 LEU A CA 1
ATOM 692 C C . LEU A 1 94 ? -9.095 4.514 0.969 1.00 89.50 94 LEU A C 1
ATOM 694 O O . LEU A 1 94 ? -9.382 5.326 1.845 1.00 89.50 94 LEU A O 1
ATOM 698 N N . GLY A 1 95 ? -9.333 4.750 -0.324 1.00 89.00 95 GLY A N 1
ATOM 699 C CA . GLY A 1 95 ? -10.053 5.919 -0.836 1.00 89.00 95 GLY A CA 1
ATOM 700 C C . GLY A 1 95 ? -9.180 7.029 -1.422 1.00 89.00 95 GLY A C 1
ATOM 701 O O . GLY A 1 95 ? -9.693 8.118 -1.677 1.00 89.00 95 GLY A O 1
ATOM 702 N N . ILE A 1 96 ? -7.882 6.795 -1.644 1.00 87.88 96 ILE A N 1
ATOM 703 C CA . ILE A 1 96 ? -7.044 7.737 -2.404 1.00 87.88 96 ILE A CA 1
ATOM 704 C C . ILE A 1 96 ? -7.317 7.606 -3.892 1.00 87.88 96 ILE A C 1
ATOM 706 O O . ILE A 1 96 ? -7.368 6.504 -4.436 1.00 87.88 96 ILE A O 1
ATOM 710 N N . ARG A 1 97 ? -7.425 8.752 -4.558 1.00 86.75 97 ARG A N 1
ATOM 711 C CA . ARG A 1 97 ? -7.645 8.832 -5.999 1.00 86.75 97 ARG A CA 1
ATOM 712 C C . ARG A 1 97 ? -6.438 9.469 -6.670 1.00 86.75 97 ARG A C 1
ATOM 714 O O . ARG A 1 97 ? -5.870 10.438 -6.161 1.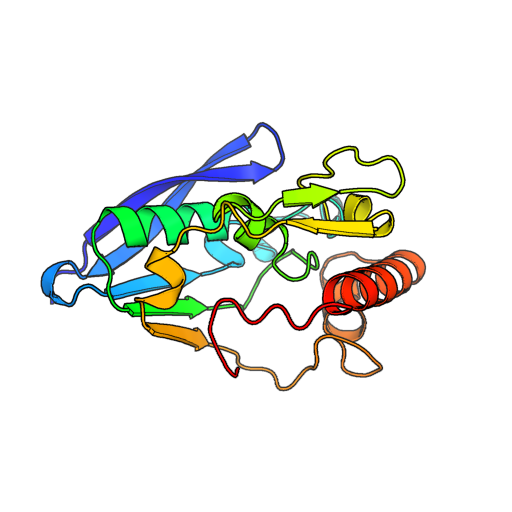00 86.75 97 ARG A O 1
ATOM 721 N N . TYR A 1 98 ? -6.043 8.911 -7.804 1.00 84.38 98 TYR A N 1
ATOM 722 C CA . TYR A 1 98 ? -4.866 9.315 -8.567 1.00 84.38 98 TYR A CA 1
ATOM 723 C C . TYR A 1 98 ? -5.316 9.813 -9.934 1.00 84.38 98 TYR A C 1
ATOM 725 O O . TYR A 1 98 ? -6.131 9.154 -10.569 1.00 84.38 98 TYR A O 1
ATOM 733 N N . PHE A 1 99 ? -4.798 10.950 -10.393 1.00 85.00 99 PHE A N 1
ATOM 734 C CA . PHE A 1 99 ? -5.199 11.543 -11.669 1.00 85.00 99 PHE A CA 1
ATOM 735 C C . PHE A 1 99 ? -4.003 11.812 -12.571 1.00 85.00 99 PHE A C 1
ATOM 737 O O . PHE A 1 99 ? -2.938 12.227 -12.093 1.00 85.00 99 PHE A O 1
ATOM 744 N N . ASP A 1 100 ? -4.210 11.634 -13.874 1.00 84.81 100 ASP A N 1
ATOM 745 C CA . ASP A 1 100 ? -3.252 12.008 -14.905 1.00 84.81 100 ASP A CA 1
ATOM 746 C C . ASP A 1 100 ? -3.268 13.514 -15.225 1.00 84.81 100 ASP A C 1
ATOM 748 O O . ASP A 1 100 ? -3.989 14.317 -14.623 1.00 84.81 100 ASP A O 1
ATOM 752 N N . GLU A 1 101 ? -2.415 13.917 -16.164 1.00 83.44 101 GLU A N 1
ATOM 753 C CA . GLU A 1 101 ? -2.318 15.295 -16.661 1.00 83.44 101 GLU A CA 1
ATOM 754 C C . GLU A 1 101 ? -3.612 15.815 -17.308 1.00 83.44 101 GLU A C 1
ATOM 756 O O . GLU A 1 101 ? -3.846 17.021 -17.325 1.00 83.44 101 GLU A O 1
ATOM 761 N N . ASN A 1 102 ? -4.475 14.913 -17.781 1.00 86.50 102 ASN A N 1
ATOM 762 C CA . ASN A 1 102 ? -5.759 15.234 -18.398 1.00 86.50 102 ASN A CA 1
ATOM 763 C C . ASN A 1 102 ? -6.907 15.261 -17.372 1.00 86.50 102 ASN A C 1
ATOM 765 O O . ASN A 1 102 ? -8.048 15.534 -17.739 1.00 86.50 102 ASN A O 1
ATOM 769 N N . GLY A 1 103 ? -6.622 14.977 -16.096 1.00 84.44 103 GLY A N 1
ATOM 770 C CA . GLY A 1 103 ? -7.625 14.876 -15.038 1.00 84.44 103 GLY A CA 1
ATOM 771 C C . GLY A 1 103 ? -8.417 13.567 -15.055 1.00 84.44 103 GLY A C 1
ATOM 772 O O . GLY A 1 103 ? -9.414 13.460 -14.341 1.00 84.44 103 GLY A O 1
ATOM 773 N N . ASN A 1 104 ? -7.992 12.569 -15.835 1.00 85.38 104 ASN A N 1
ATOM 774 C CA . ASN A 1 104 ? -8.588 11.240 -15.794 1.00 85.38 104 ASN A CA 1
ATOM 775 C C . ASN A 1 104 ? -8.043 10.475 -14.598 1.00 85.38 104 ASN A C 1
ATOM 777 O O . ASN A 1 104 ? -6.850 10.535 -14.297 1.00 85.38 104 ASN A O 1
ATOM 781 N N . GLU A 1 105 ? -8.911 9.726 -13.932 1.00 83.00 105 GLU A N 1
ATOM 782 C CA . GLU A 1 105 ? -8.481 8.882 -12.830 1.00 83.00 105 GLU A CA 1
ATOM 783 C C . GLU A 1 105 ? -7.683 7.682 -13.360 1.00 83.00 105 GLU A C 1
ATOM 785 O O . GLU A 1 105 ? -8.096 6.994 -14.295 1.00 83.00 105 GLU A O 1
ATOM 790 N N . THR A 1 106 ? -6.506 7.461 -12.784 1.00 75.06 106 THR A N 1
ATOM 791 C CA . THR A 1 106 ? -5.602 6.364 -13.127 1.00 75.06 106 THR A CA 1
ATOM 792 C C . THR A 1 106 ? -5.631 5.347 -12.005 1.00 75.06 106 THR A C 1
ATOM 794 O O . THR A 1 106 ? -5.358 5.704 -10.858 1.00 75.06 106 THR A O 1
ATOM 797 N N . TYR A 1 107 ? -5.907 4.088 -12.325 1.00 67.12 107 TYR A N 1
ATOM 798 C CA . TYR A 1 107 ? -6.006 3.042 -11.316 1.00 67.12 107 TYR A CA 1
ATOM 799 C C . TYR A 1 107 ? -5.017 1.899 -11.546 1.00 67.12 107 TYR A C 1
ATOM 801 O O . TYR A 1 107 ? -4.496 1.680 -12.641 1.00 67.12 107 TYR A O 1
ATOM 809 N N . ASP A 1 108 ? -4.838 1.153 -10.460 1.00 59.66 108 ASP A N 1
ATOM 810 C CA . ASP A 1 108 ? -4.588 -0.283 -10.409 1.00 59.66 108 ASP A CA 1
ATOM 811 C C . ASP A 1 108 ? -3.237 -0.826 -10.837 1.00 59.66 108 ASP A C 1
ATOM 813 O O . ASP A 1 108 ? -2.971 -1.973 -10.500 1.00 59.66 108 ASP A O 1
ATOM 817 N N . LEU A 1 109 ? -2.348 -0.080 -11.491 1.00 64.75 109 LEU A N 1
ATOM 818 C CA . LEU A 1 109 ? -1.058 -0.647 -11.894 1.00 64.75 109 LEU A CA 1
ATOM 819 C C . LEU A 1 109 ? 0.117 0.322 -11.711 1.00 64.75 109 LEU A C 1
ATOM 821 O O . LEU A 1 109 ? -0.002 1.502 -12.052 1.00 64.75 109 LEU A O 1
ATOM 825 N N . PRO A 1 110 ? 1.293 -0.172 -11.271 1.00 66.62 110 PRO A N 1
ATOM 826 C CA . PRO A 1 110 ? 2.533 0.605 -11.267 1.00 66.62 110 PRO A CA 1
ATOM 827 C C . PRO A 1 110 ? 2.838 1.295 -12.603 1.00 66.62 110 PRO A C 1
ATOM 829 O O . PRO A 1 110 ? 3.378 2.396 -12.617 1.00 66.62 110 PRO A O 1
ATOM 832 N N . SER A 1 111 ? 2.467 0.679 -13.730 1.00 67.06 111 SER A N 1
ATOM 833 C CA . SER A 1 111 ? 2.643 1.260 -15.067 1.00 67.06 111 SER A CA 1
ATOM 834 C C . SER A 1 111 ? 1.810 2.530 -15.301 1.00 67.06 111 SER A C 1
ATOM 836 O O . SER A 1 111 ? 2.258 3.438 -16.002 1.00 67.06 111 SER A O 1
ATOM 838 N N . ALA A 1 112 ? 0.624 2.634 -14.696 1.00 67.38 112 ALA A N 1
ATOM 839 C CA . ALA A 1 112 ? -0.264 3.788 -14.843 1.00 67.38 112 ALA A CA 1
ATOM 840 C C . ALA A 1 112 ? 0.253 5.018 -14.080 1.00 67.38 112 ALA A C 1
ATOM 842 O O . ALA A 1 112 ? 0.057 6.157 -14.507 1.00 67.38 112 ALA A O 1
ATOM 843 N N . LEU A 1 113 ? 0.989 4.790 -12.992 1.00 67.25 113 LEU A N 1
ATOM 844 C CA . LEU A 1 113 ? 1.544 5.842 -12.143 1.00 67.25 113 LEU A CA 1
ATOM 845 C C . LEU A 1 113 ? 2.612 6.701 -12.848 1.00 67.25 113 LEU A C 1
ATOM 847 O O . LEU A 1 113 ? 2.935 7.789 -12.378 1.00 67.25 113 LEU A O 1
ATOM 851 N N . VAL A 1 114 ? 3.140 6.265 -13.994 1.00 71.12 114 VAL A N 1
ATOM 852 C CA . VAL A 1 114 ? 4.036 7.077 -14.840 1.00 71.12 114 VAL A CA 1
ATOM 853 C C . VAL A 1 114 ? 3.374 8.392 -15.250 1.00 71.12 114 VAL A C 1
ATOM 855 O O . VAL A 1 114 ? 4.050 9.410 -15.398 1.00 71.12 114 VAL A O 1
ATOM 858 N N . ARG A 1 115 ? 2.048 8.365 -15.426 1.00 73.56 115 ARG A N 1
ATOM 859 C CA . ARG A 1 115 ? 1.231 9.518 -15.816 1.00 73.56 115 ARG A CA 1
ATOM 860 C C . ARG A 1 115 ? 0.682 10.287 -14.618 1.00 73.56 115 ARG A C 1
ATOM 862 O O . ARG A 1 115 ? -0.083 11.221 -14.821 1.00 73.56 115 ARG A O 1
ATOM 869 N N . LEU A 1 116 ? 1.049 9.907 -13.392 1.00 77.75 116 LEU A N 1
ATOM 870 C CA . LEU A 1 116 ? 0.538 10.534 -12.182 1.00 77.75 116 LEU A CA 1
ATOM 871 C C . LEU A 1 116 ? 0.881 12.026 -12.158 1.00 77.75 116 LEU A C 1
ATOM 873 O O . LEU A 1 116 ? 2.051 12.408 -12.118 1.00 77.75 116 LEU A O 1
ATOM 877 N N . ASN A 1 117 ? -0.158 12.851 -12.116 1.00 81.38 117 ASN A N 1
ATOM 878 C CA . ASN A 1 117 ? -0.061 14.303 -12.048 1.00 81.38 117 ASN A CA 1
ATOM 879 C C . ASN A 1 117 ? -0.588 14.842 -10.712 1.00 81.38 117 ASN A C 1
ATOM 881 O O . ASN A 1 117 ? -0.006 15.757 -10.128 1.00 81.38 117 ASN A O 1
ATOM 885 N N . SER A 1 118 ? -1.681 14.276 -10.188 1.00 81.12 118 SER A N 1
ATOM 886 C CA . SER A 1 118 ? -2.238 14.719 -8.908 1.00 81.12 118 SER A CA 1
ATOM 887 C C . SER A 1 118 ? -2.853 13.592 -8.081 1.00 81.12 118 SER A C 1
ATOM 889 O O . SER A 1 118 ? -3.197 12.530 -8.592 1.00 81.12 118 SER A O 1
ATOM 891 N N . ILE A 1 119 ? -2.948 13.838 -6.773 1.00 83.94 119 ILE A N 1
ATOM 892 C CA . ILE A 1 119 ? -3.481 12.913 -5.770 1.00 83.94 119 ILE A CA 1
ATOM 893 C C . ILE A 1 119 ? -4.597 13.639 -5.016 1.00 83.94 119 ILE A C 1
ATOM 895 O O . ILE A 1 119 ? -4.367 14.746 -4.516 1.00 83.94 119 ILE A O 1
ATOM 899 N N . ASP A 1 120 ? -5.764 13.007 -4.910 1.00 85.81 120 ASP A N 1
ATOM 900 C CA . ASP A 1 120 ? -6.866 13.417 -4.040 1.00 85.81 120 ASP A CA 1
ATOM 901 C C . ASP A 1 120 ? -6.980 12.462 -2.847 1.00 85.81 120 ASP A C 1
ATOM 903 O O . ASP A 1 120 ? -7.033 11.240 -2.989 1.00 85.81 120 ASP A O 1
ATOM 907 N N . ILE A 1 121 ? -7.023 13.051 -1.656 1.00 87.25 121 ILE A N 1
ATOM 908 C CA . ILE A 1 121 ? -7.093 12.352 -0.371 1.00 87.25 121 ILE A CA 1
ATOM 909 C C . ILE A 1 121 ? -8.390 12.662 0.381 1.00 87.25 121 ILE A C 1
ATOM 911 O O . ILE A 1 121 ? -8.552 12.229 1.519 1.00 87.25 121 ILE A O 1
ATOM 915 N N . ALA A 1 122 ? -9.313 13.425 -0.215 1.00 87.94 122 ALA A N 1
ATOM 916 C CA . ALA A 1 122 ? -10.556 13.836 0.434 1.00 87.94 122 ALA A CA 1
ATOM 917 C C . ALA A 1 122 ? -11.429 12.638 0.836 1.00 87.94 122 ALA A C 1
ATOM 919 O O . ALA A 1 122 ? -12.140 12.701 1.841 1.00 87.94 122 ALA A O 1
ATOM 920 N N . SER A 1 123 ? -11.335 11.544 0.075 1.00 88.00 123 SER A N 1
ATOM 921 C CA . SER A 1 123 ? -12.079 10.301 0.303 1.00 88.00 123 SER A CA 1
ATOM 922 C C . SER A 1 123 ? -11.305 9.261 1.123 1.00 88.00 123 SER A C 1
ATOM 924 O O . SER A 1 123 ? -11.796 8.147 1.294 1.00 88.00 123 SER A O 1
ATOM 926 N N . LEU A 1 124 ? -10.124 9.609 1.652 1.00 90.44 124 LEU A N 1
ATOM 927 C CA . LEU A 1 124 ? -9.340 8.709 2.496 1.00 90.44 124 LEU A CA 1
ATOM 928 C C . LEU A 1 124 ? -10.146 8.297 3.737 1.00 90.44 124 LEU A C 1
ATOM 930 O O . LEU A 1 124 ? -10.679 9.145 4.460 1.00 90.44 124 LEU A O 1
ATOM 934 N N . ASP A 1 125 ? -10.184 6.994 4.015 1.00 91.81 125 ASP A N 1
ATOM 935 C CA . ASP A 1 125 ? -10.825 6.436 5.201 1.00 91.81 125 ASP A CA 1
ATOM 936 C C . ASP A 1 125 ? -10.187 7.003 6.474 1.00 91.81 125 ASP A C 1
ATOM 938 O O . ASP A 1 125 ? -9.088 6.627 6.874 1.00 91.81 125 ASP A O 1
ATOM 942 N N . LYS A 1 126 ? -10.896 7.913 7.146 1.00 90.38 126 LYS A N 1
ATOM 943 C CA . LYS A 1 126 ? -10.385 8.646 8.314 1.00 90.38 126 LYS A CA 1
ATOM 944 C C . LYS A 1 126 ? -10.019 7.740 9.490 1.00 90.38 126 LYS A C 1
ATOM 946 O O . LYS A 1 126 ? -9.240 8.159 10.346 1.00 90.38 126 LYS A O 1
ATOM 951 N N . ARG A 1 127 ? -10.534 6.504 9.543 1.00 92.62 127 ARG A N 1
ATOM 952 C CA . ARG A 1 127 ? -10.200 5.543 10.605 1.00 92.62 127 ARG A CA 1
ATOM 953 C C . ARG A 1 127 ? -8.717 5.181 10.590 1.00 92.62 127 ARG A C 1
ATOM 955 O O . ARG A 1 127 ? -8.164 4.903 11.647 1.00 92.62 127 ARG A O 1
ATOM 962 N N . VAL A 1 128 ? -8.038 5.281 9.443 1.00 88.44 128 VAL A N 1
ATOM 963 C CA . VAL A 1 128 ? -6.588 5.028 9.350 1.00 88.44 128 VAL A CA 1
ATOM 964 C C . VAL A 1 128 ? -5.757 5.970 10.225 1.00 88.44 128 VAL A C 1
ATOM 966 O O . VAL A 1 128 ? -4.667 5.604 10.643 1.00 88.44 128 VAL A O 1
ATOM 969 N N . GLN A 1 129 ? -6.278 7.162 10.538 1.00 86.62 129 GLN A N 1
ATOM 970 C CA . GLN A 1 129 ? -5.625 8.141 11.416 1.00 86.62 129 GLN A CA 1
ATOM 971 C C . GLN A 1 129 ? -5.872 7.864 12.906 1.00 86.62 129 GLN A C 1
ATOM 973 O O . GLN A 1 129 ? -5.232 8.467 13.762 1.00 86.62 129 GLN A O 1
ATOM 978 N N . GLN A 1 130 ? -6.823 6.984 13.219 1.00 89.25 130 GLN A N 1
ATOM 979 C CA . GLN A 1 130 ? -7.252 6.657 14.582 1.00 89.25 130 GLN A CA 1
ATOM 980 C C . GLN A 1 130 ? -6.676 5.322 15.069 1.00 89.25 130 GLN A C 1
ATOM 982 O O . GLN A 1 130 ? -6.866 4.949 16.224 1.00 89.25 130 GLN A O 1
ATOM 987 N N . VAL A 1 131 ? -5.987 4.600 14.185 1.00 90.25 131 VAL A N 1
ATOM 988 C CA . VAL A 1 131 ? -5.474 3.250 14.408 1.00 90.25 131 VAL A CA 1
ATOM 989 C C . VAL A 1 131 ? -3.954 3.276 14.459 1.00 90.25 131 VAL A C 1
ATOM 991 O O . VAL A 1 131 ? -3.295 3.940 13.663 1.00 90.25 131 VAL A O 1
ATOM 994 N N . GLU A 1 132 ? -3.379 2.512 15.383 1.00 91.62 132 GLU A N 1
ATOM 995 C CA . GLU A 1 132 ? -1.934 2.321 15.452 1.00 91.62 132 GLU A CA 1
ATOM 996 C C . GLU A 1 132 ? -1.485 1.356 14.349 1.00 91.62 132 GLU A C 1
ATOM 998 O O . GLU A 1 132 ? -1.833 0.172 14.364 1.00 91.62 132 GLU A O 1
ATOM 1003 N N . ILE A 1 133 ? -0.687 1.848 13.402 1.00 88.12 133 ILE A N 1
ATOM 1004 C CA . ILE A 1 133 ? -0.159 1.045 12.296 1.00 88.12 133 ILE A CA 1
ATOM 1005 C C . ILE A 1 133 ? 1.323 0.773 12.528 1.00 88.12 133 ILE A C 1
ATOM 1007 O O . ILE A 1 133 ? 2.142 1.686 12.597 1.00 88.12 133 ILE A O 1
ATOM 1011 N N . ILE A 1 134 ? 1.669 -0.508 12.638 1.00 88.75 134 ILE A N 1
ATOM 1012 C CA . ILE A 1 134 ? 3.044 -0.977 12.810 1.00 88.75 134 ILE A CA 1
ATOM 1013 C C . ILE A 1 134 ? 3.468 -1.689 11.533 1.00 88.75 134 ILE A C 1
ATOM 1015 O O . ILE A 1 134 ? 2.893 -2.716 11.175 1.00 88.75 134 ILE A O 1
ATOM 1019 N N . VAL A 1 135 ? 4.513 -1.189 10.881 1.00 87.56 135 VAL A N 1
ATOM 1020 C CA . VAL A 1 135 ? 5.077 -1.810 9.679 1.00 87.56 135 VAL A CA 1
ATOM 1021 C C . VAL A 1 135 ? 6.313 -2.624 10.053 1.00 87.56 135 VAL A C 1
ATOM 1023 O O . VAL A 1 135 ? 7.324 -2.080 10.494 1.00 87.56 135 VAL A O 1
ATOM 1026 N N . LEU A 1 136 ? 6.240 -3.941 9.870 1.00 86.50 136 LEU A N 1
ATOM 1027 C CA . LEU A 1 136 ? 7.364 -4.852 10.053 1.00 86.50 136 LEU A CA 1
ATOM 1028 C C . LEU A 1 136 ? 8.179 -4.922 8.759 1.00 86.50 136 LEU A C 1
ATOM 1030 O O . LEU A 1 136 ? 7.694 -5.382 7.721 1.00 86.50 136 LEU A O 1
ATOM 1034 N N . ARG A 1 137 ? 9.432 -4.473 8.850 1.00 82.62 137 ARG A N 1
ATOM 1035 C CA . ARG A 1 137 ? 10.436 -4.500 7.781 1.00 82.62 137 ARG A CA 1
ATOM 1036 C C . ARG A 1 137 ? 11.740 -5.087 8.312 1.00 82.62 137 ARG A C 1
ATOM 1038 O O . ARG A 1 137 ? 12.167 -4.756 9.413 1.00 82.62 137 ARG A O 1
ATOM 1045 N N . ASP A 1 138 ? 12.376 -5.928 7.515 1.00 82.12 138 ASP A N 1
ATOM 1046 C CA . ASP A 1 138 ? 13.654 -6.591 7.803 1.00 82.12 138 ASP A CA 1
ATOM 1047 C C . ASP A 1 138 ? 14.840 -5.951 7.057 1.00 82.12 138 ASP A C 1
ATOM 1049 O O . ASP A 1 138 ? 15.999 -6.262 7.324 1.00 82.12 138 ASP A O 1
ATOM 1053 N N . VAL A 1 139 ? 14.565 -4.997 6.164 1.00 81.19 139 VAL A N 1
ATOM 1054 C CA . VAL A 1 139 ? 15.557 -4.311 5.327 1.00 81.19 139 VAL A CA 1
ATOM 1055 C C . VAL A 1 139 ? 15.615 -2.807 5.592 1.00 81.19 139 VAL A C 1
ATOM 1057 O O . VAL A 1 139 ? 14.612 -2.177 5.937 1.00 81.19 139 VAL A O 1
ATOM 1060 N N . LYS A 1 140 ? 16.785 -2.189 5.374 1.00 81.81 140 LYS A N 1
ATOM 1061 C CA . LYS A 1 140 ? 17.030 -0.736 5.544 1.00 81.81 140 LYS A CA 1
ATOM 1062 C C . LYS A 1 140 ? 16.946 0.074 4.239 1.00 81.81 140 LYS A C 1
ATOM 1064 O O . LYS A 1 140 ? 17.363 1.227 4.204 1.00 81.81 140 LYS A O 1
ATOM 1069 N N . ASN A 1 141 ? 16.431 -0.525 3.168 1.00 82.94 141 ASN A N 1
ATOM 1070 C CA . ASN A 1 141 ? 16.287 0.111 1.859 1.00 82.94 141 ASN A CA 1
ATOM 1071 C C . ASN A 1 141 ? 15.392 1.358 1.902 1.00 82.94 141 ASN A C 1
ATOM 1073 O O . ASN A 1 141 ? 14.429 1.426 2.671 1.00 82.94 141 ASN A O 1
ATOM 1077 N N . THR A 1 142 ? 15.734 2.347 1.085 1.00 80.88 142 THR A N 1
ATOM 1078 C CA . THR A 1 142 ? 14.961 3.583 0.918 1.00 80.88 142 THR A CA 1
ATOM 1079 C C . THR A 1 142 ? 13.883 3.393 -0.145 1.00 80.88 142 THR A C 1
ATOM 1081 O O . THR A 1 142 ? 13.878 2.387 -0.852 1.00 80.88 142 THR A O 1
ATOM 1084 N N . LEU A 1 143 ? 12.955 4.349 -0.267 1.00 77.38 143 LEU A N 1
ATOM 1085 C CA . LEU A 1 143 ? 11.979 4.326 -1.360 1.00 77.38 143 LEU A CA 1
ATOM 1086 C C . LEU A 1 143 ? 12.681 4.471 -2.719 1.00 77.38 143 LEU A C 1
ATOM 1088 O O . LEU A 1 143 ? 12.405 3.693 -3.624 1.00 77.38 143 LEU A O 1
ATOM 1092 N N . LEU A 1 144 ? 13.628 5.413 -2.806 1.00 80.44 144 LEU A N 1
ATOM 1093 C CA . LEU A 1 144 ? 14.307 5.823 -4.038 1.00 80.44 144 LEU A CA 1
ATOM 1094 C C . LEU A 1 144 ? 15.836 5.723 -3.933 1.00 80.44 144 LEU A C 1
ATOM 1096 O O . LEU A 1 144 ? 16.396 5.676 -2.828 1.00 80.44 144 LEU A O 1
ATOM 1100 N N . GLY A 1 145 ? 16.502 5.778 -5.086 1.00 81.12 145 GLY A N 1
ATOM 1101 C CA . GLY A 1 145 ? 17.951 5.922 -5.243 1.00 81.12 145 GLY A CA 1
ATOM 1102 C C . GLY A 1 145 ? 18.708 4.594 -5.295 1.00 81.12 145 GLY A C 1
ATOM 1103 O O . GLY A 1 145 ? 18.130 3.527 -5.451 1.00 81.12 145 GLY A O 1
ATOM 1104 N N . ASN A 1 146 ? 20.032 4.624 -5.118 1.00 81.50 146 ASN A N 1
ATOM 1105 C CA . ASN A 1 146 ? 20.884 3.429 -5.287 1.00 81.50 146 ASN A CA 1
ATOM 1106 C C . ASN A 1 146 ? 20.567 2.276 -4.312 1.00 81.50 146 ASN A C 1
ATOM 1108 O O . ASN A 1 146 ? 20.961 1.138 -4.552 1.00 81.50 146 ASN A O 1
ATOM 1112 N N . LYS A 1 147 ? 19.880 2.567 -3.200 1.00 83.69 147 LYS A N 1
ATOM 1113 C CA . LYS A 1 147 ? 19.345 1.577 -2.246 1.00 83.69 147 LYS A CA 1
ATOM 1114 C C . LYS A 1 147 ? 17.808 1.536 -2.254 1.00 83.69 147 LYS A C 1
ATOM 1116 O O . LYS A 1 147 ? 17.214 1.030 -1.300 1.00 83.69 147 LYS A O 1
ATOM 1121 N N . GLY A 1 148 ? 17.201 2.086 -3.303 1.00 82.94 148 GLY A N 1
ATOM 1122 C CA . GLY A 1 148 ? 15.769 2.203 -3.537 1.00 82.94 148 GLY A CA 1
ATOM 1123 C C . GLY A 1 148 ? 15.087 0.852 -3.699 1.00 82.94 148 GLY A C 1
ATOM 1124 O O . GLY A 1 148 ? 15.723 -0.156 -4.025 1.00 82.94 148 GLY A O 1
ATOM 1125 N N . ALA A 1 149 ? 13.781 0.825 -3.451 1.00 82.00 149 ALA A N 1
ATOM 1126 C CA . ALA A 1 149 ? 13.004 -0.405 -3.484 1.00 82.00 149 ALA A CA 1
ATOM 1127 C C . ALA A 1 149 ? 12.951 -1.005 -4.898 1.00 82.00 149 ALA A C 1
ATOM 1129 O O . ALA A 1 149 ? 13.147 -2.212 -5.053 1.00 82.00 149 ALA A O 1
ATOM 1130 N N . ALA A 1 150 ? 12.752 -0.171 -5.923 1.00 83.00 150 ALA A N 1
ATOM 1131 C CA . ALA A 1 150 ? 12.742 -0.610 -7.315 1.00 83.00 150 ALA A CA 1
ATOM 1132 C C . ALA A 1 150 ? 14.134 -1.079 -7.764 1.00 83.00 150 ALA A C 1
ATOM 1134 O O . ALA A 1 150 ? 14.258 -2.165 -8.329 1.00 83.00 150 ALA A O 1
ATOM 1135 N N . MET A 1 151 ? 15.187 -0.325 -7.428 1.00 85.12 151 MET A N 1
ATOM 1136 C CA . MET A 1 151 ? 16.572 -0.676 -7.772 1.00 85.12 151 MET A CA 1
ATOM 1137 C C . MET A 1 151 ? 17.030 -2.014 -7.180 1.00 85.12 151 MET A C 1
ATOM 1139 O O . MET A 1 151 ? 17.707 -2.785 -7.857 1.00 85.12 151 MET A O 1
ATOM 1143 N N . VAL A 1 152 ? 16.686 -2.295 -5.918 1.00 85.69 152 VAL A N 1
ATOM 1144 C CA . VAL A 1 152 ? 17.193 -3.481 -5.206 1.00 85.69 152 VAL A CA 1
ATOM 1145 C C . VAL A 1 152 ? 16.276 -4.692 -5.355 1.00 85.69 152 VAL A C 1
ATOM 1147 O O . VAL A 1 152 ? 16.767 -5.806 -5.520 1.00 85.69 152 VAL A O 1
ATOM 1150 N N . PHE A 1 153 ? 14.955 -4.502 -5.311 1.00 84.06 153 PHE A N 1
ATOM 1151 C CA . PHE A 1 153 ? 14.002 -5.616 -5.302 1.00 84.06 153 PHE A CA 1
ATOM 1152 C C . PHE A 1 153 ? 13.285 -5.831 -6.635 1.00 84.06 153 PHE A C 1
ATOM 1154 O O . PHE A 1 153 ? 12.701 -6.895 -6.813 1.00 84.06 153 PHE A O 1
ATOM 1161 N N . GLY A 1 154 ? 13.318 -4.873 -7.566 1.00 82.12 154 GLY A N 1
ATOM 1162 C CA . GLY A 1 154 ? 12.695 -5.007 -8.886 1.00 82.12 154 GLY A CA 1
ATOM 1163 C C . GLY A 1 154 ? 13.220 -6.200 -9.697 1.00 82.12 154 GLY A C 1
ATOM 1164 O O . GLY A 1 154 ? 12.406 -7.013 -10.133 1.00 82.12 154 GLY A O 1
ATOM 1165 N N . PRO A 1 155 ? 14.549 -6.391 -9.845 1.00 85.75 155 PRO A N 1
ATOM 1166 C CA . PRO A 1 155 ? 15.093 -7.461 -10.688 1.00 85.75 155 PRO A CA 1
ATOM 1167 C C . PRO A 1 155 ? 14.667 -8.876 -10.274 1.00 85.75 155 PRO A C 1
ATOM 1169 O O . PRO A 1 155 ? 14.333 -9.700 -11.119 1.00 85.75 155 PRO A O 1
ATOM 1172 N N . GLN A 1 156 ? 14.613 -9.164 -8.969 1.00 83.19 156 GLN A N 1
ATOM 1173 C CA . GLN A 1 156 ? 14.143 -10.468 -8.475 1.00 83.19 156 GLN A CA 1
ATOM 1174 C C . GLN A 1 156 ? 12.625 -10.670 -8.635 1.00 83.19 156 GLN A C 1
ATOM 1176 O O . GLN A 1 156 ? 12.145 -11.792 -8.508 1.00 83.19 156 GLN A O 1
ATOM 1181 N N . LYS A 1 157 ? 11.876 -9.592 -8.903 1.00 80.44 157 LYS A N 1
ATOM 1182 C CA . LYS A 1 157 ? 10.434 -9.603 -9.184 1.00 80.44 157 LYS A CA 1
ATOM 1183 C C . LYS A 1 157 ? 10.123 -9.641 -10.683 1.00 80.44 157 LYS A C 1
ATOM 1185 O O . LYS A 1 157 ? 8.953 -9.600 -11.029 1.00 80.44 157 LYS A O 1
ATOM 1190 N N . GLY A 1 158 ? 11.140 -9.715 -11.547 1.00 80.00 158 GLY A N 1
ATOM 1191 C CA . GLY A 1 158 ? 10.984 -9.768 -13.004 1.00 80.00 158 GLY A CA 1
ATOM 1192 C C . GLY A 1 158 ? 11.270 -8.455 -13.736 1.00 80.00 158 GLY A C 1
ATOM 1193 O O . GLY A 1 158 ? 11.317 -8.470 -14.959 1.00 80.00 158 GLY A O 1
ATOM 1194 N N . ALA A 1 159 ? 11.530 -7.347 -13.026 1.00 82.56 159 ALA A N 1
ATOM 1195 C CA . ALA A 1 159 ? 11.749 -6.054 -13.675 1.00 82.56 159 ALA A CA 1
ATOM 1196 C C . ALA A 1 159 ? 13.075 -6.014 -14.455 1.00 82.56 159 ALA A C 1
ATOM 1198 O O . ALA A 1 159 ? 14.154 -6.266 -13.904 1.00 82.56 159 ALA A O 1
ATOM 1199 N N . ASN A 1 160 ? 13.010 -5.620 -15.721 1.00 85.12 160 ASN A N 1
ATOM 1200 C CA . ASN A 1 160 ? 14.167 -5.272 -16.531 1.00 85.12 160 ASN A CA 1
ATOM 1201 C C . ASN A 1 160 ? 14.709 -3.870 -16.161 1.00 85.12 160 ASN A C 1
ATOM 1203 O O . ASN A 1 160 ? 14.151 -3.147 -15.334 1.00 85.12 160 ASN A O 1
ATOM 1207 N N . LYS A 1 161 ? 15.836 -3.462 -16.762 1.00 86.25 161 LYS A N 1
ATOM 1208 C CA . LYS A 1 161 ? 16.491 -2.179 -16.434 1.00 86.25 161 LYS A CA 1
ATOM 1209 C C . LYS A 1 161 ? 15.601 -0.961 -16.695 1.00 86.25 161 LYS A C 1
ATOM 1211 O O . LYS A 1 161 ? 15.629 -0.017 -15.911 1.00 86.25 161 LYS A O 1
ATOM 1216 N N . GLU A 1 162 ? 14.849 -0.969 -17.787 1.00 84.12 162 GLU A N 1
ATOM 1217 C CA . GLU A 1 162 ? 13.970 0.135 -18.180 1.00 84.12 162 GLU A CA 1
ATOM 1218 C C . GLU A 1 162 ? 12.786 0.241 -17.213 1.00 84.12 162 GLU A C 1
ATOM 1220 O O . GLU A 1 162 ? 12.452 1.334 -16.763 1.00 84.12 162 GLU A O 1
ATOM 1225 N N . GLU A 1 163 ? 12.229 -0.895 -16.796 1.00 80.88 163 GLU A N 1
ATOM 1226 C CA . GLU A 1 163 ? 11.128 -0.981 -15.828 1.00 80.88 163 GLU A CA 1
ATOM 1227 C C . GLU A 1 163 ? 11.551 -0.554 -14.419 1.00 80.88 163 GLU A C 1
ATOM 1229 O O . GLU A 1 163 ? 10.787 0.100 -13.705 1.00 80.88 163 GLU A O 1
ATOM 1234 N N . VAL A 1 164 ? 12.788 -0.863 -14.020 1.00 84.06 164 VAL A N 1
ATOM 1235 C CA . VAL A 1 164 ? 13.370 -0.369 -12.766 1.00 84.06 164 VAL A CA 1
ATOM 1236 C C . VAL A 1 164 ? 13.487 1.159 -12.788 1.00 84.06 164 VAL A C 1
ATOM 1238 O O . VAL A 1 164 ? 13.061 1.816 -11.837 1.00 84.06 164 VAL A O 1
ATOM 1241 N N . ILE A 1 165 ? 14.007 1.739 -13.876 1.00 83.62 165 ILE A N 1
ATOM 1242 C CA . ILE A 1 165 ? 14.116 3.200 -14.040 1.00 83.62 165 ILE A CA 1
ATOM 1243 C C . ILE A 1 165 ? 12.728 3.848 -14.037 1.00 83.62 165 ILE A C 1
ATOM 1245 O O . ILE A 1 165 ? 12.516 4.878 -13.390 1.00 83.62 165 ILE A O 1
ATOM 1249 N N . LEU A 1 166 ? 11.774 3.234 -14.736 1.00 79.19 166 LEU A N 1
ATOM 1250 C CA . LEU A 1 166 ? 10.392 3.690 -14.788 1.00 79.19 166 LEU A CA 1
ATOM 1251 C C . LEU A 1 166 ? 9.758 3.702 -13.396 1.00 79.19 166 LEU A C 1
ATOM 1253 O O . LEU A 1 166 ? 9.135 4.693 -13.016 1.00 79.19 166 LEU A O 1
ATOM 1257 N N . SER A 1 167 ? 9.965 2.637 -12.620 1.00 76.81 167 SER A N 1
ATOM 1258 C CA . SER A 1 167 ? 9.463 2.506 -11.252 1.00 76.81 167 SER A CA 1
ATOM 1259 C C . SER A 1 167 ? 10.083 3.549 -10.318 1.00 76.81 167 SER A C 1
ATOM 1261 O O . SER A 1 167 ? 9.356 4.209 -9.583 1.00 76.81 167 SER A O 1
ATOM 1263 N N . GLU A 1 168 ? 11.397 3.785 -10.381 1.00 82.38 168 GLU A N 1
ATOM 1264 C CA . GLU A 1 168 ? 12.057 4.850 -9.604 1.00 82.38 168 GLU A CA 1
ATOM 1265 C C . GLU A 1 168 ? 11.477 6.238 -9.921 1.00 82.38 168 GLU A C 1
ATOM 1267 O O . GLU A 1 168 ? 11.123 6.992 -9.013 1.00 82.38 168 GLU A O 1
ATOM 1272 N N . LYS A 1 169 ? 11.314 6.573 -11.209 1.00 77.25 169 LYS A N 1
ATOM 1273 C CA . LYS A 1 169 ? 10.737 7.860 -11.635 1.00 77.25 169 LYS A CA 1
ATOM 1274 C C . LYS A 1 169 ? 9.301 8.028 -11.135 1.00 77.25 169 LYS A C 1
ATOM 1276 O O . LYS A 1 169 ? 8.916 9.085 -10.642 1.00 77.25 169 LYS A O 1
ATOM 1281 N N . THR A 1 170 ? 8.529 6.961 -11.242 1.00 72.94 170 THR A N 1
ATOM 1282 C CA . THR A 1 170 ? 7.132 6.890 -10.831 1.00 72.94 170 THR A CA 1
ATOM 1283 C C . THR A 1 170 ? 6.965 7.085 -9.325 1.00 72.94 170 THR A C 1
ATOM 1285 O O . THR A 1 170 ? 6.194 7.937 -8.882 1.00 72.94 170 THR A O 1
ATOM 1288 N N . LEU A 1 171 ? 7.738 6.345 -8.529 1.00 74.19 171 LEU A N 1
ATOM 1289 C CA . LEU A 1 171 ? 7.757 6.479 -7.076 1.00 74.19 171 LEU A CA 1
ATOM 1290 C C . LEU A 1 171 ? 8.207 7.886 -6.668 1.00 74.19 171 LEU A C 1
ATOM 1292 O O . LEU A 1 171 ? 7.623 8.477 -5.761 1.00 74.19 171 LEU A O 1
ATOM 1296 N N . SER A 1 172 ? 9.179 8.469 -7.377 1.00 74.69 172 SER A N 1
ATOM 1297 C CA . SER A 1 172 ? 9.607 9.852 -7.156 1.00 74.69 172 SER A CA 1
ATOM 1298 C C . SER A 1 172 ? 8.465 10.842 -7.370 1.00 74.69 172 SER A C 1
ATOM 1300 O O . SER A 1 172 ? 8.260 11.709 -6.523 1.00 74.69 172 SER A O 1
ATOM 1302 N N . ASN A 1 173 ? 7.675 10.682 -8.436 1.00 66.50 173 ASN A N 1
ATOM 1303 C CA . ASN A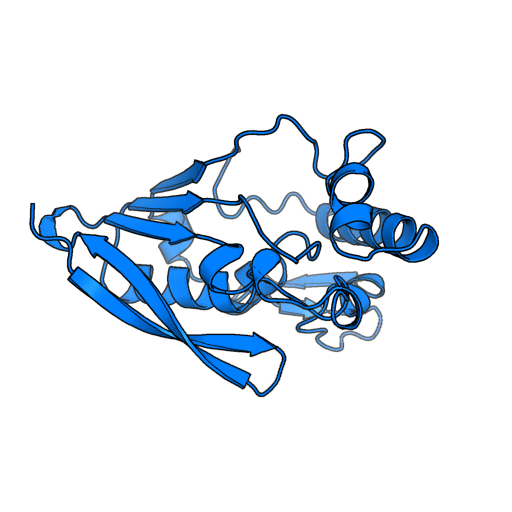 1 173 ? 6.521 11.537 -8.721 1.00 66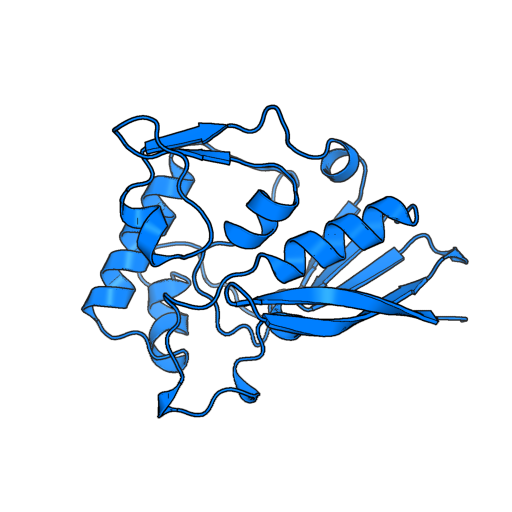.50 173 ASN A CA 1
ATOM 1304 C C . ASN A 1 173 ? 5.411 11.402 -7.668 1.00 66.50 173 ASN A C 1
ATOM 1306 O O . ASN A 1 173 ? 4.870 12.406 -7.206 1.00 66.50 173 ASN A O 1
ATOM 1310 N N . GLY A 1 174 ? 5.125 10.179 -7.213 1.00 57.19 174 GLY A N 1
ATOM 1311 C CA . GLY A 1 174 ? 4.182 9.930 -6.115 1.00 57.19 174 GLY A CA 1
ATOM 1312 C C . GLY A 1 174 ? 4.623 10.521 -4.769 1.00 57.19 174 GLY A C 1
ATOM 1313 O O . GLY A 1 174 ? 3.786 10.789 -3.910 1.00 57.19 174 GLY A O 1
ATOM 1314 N N . THR A 1 175 ? 5.923 10.790 -4.601 1.00 53.72 175 THR A N 1
ATOM 1315 C CA . THR A 1 175 ? 6.500 11.407 -3.393 1.00 53.72 175 THR A CA 1
ATOM 1316 C C . THR A 1 175 ? 6.419 12.947 -3.410 1.00 53.72 175 THR A C 1
ATOM 1318 O O . THR A 1 175 ? 6.697 13.582 -2.393 1.00 53.72 175 THR A O 1
ATOM 1321 N N . ILE A 1 176 ? 6.013 13.579 -4.528 1.00 44.12 176 ILE A N 1
ATOM 1322 C CA . ILE A 1 176 ? 6.017 15.052 -4.711 1.00 44.12 176 ILE A CA 1
ATOM 1323 C C . ILE A 1 176 ? 5.068 15.789 -3.746 1.00 44.12 176 ILE A C 1
ATOM 1325 O O . ILE A 1 176 ? 5.221 16.990 -3.519 1.00 44.12 176 ILE A O 1
ATOM 1329 N N . LYS A 1 177 ? 4.145 15.096 -3.073 1.00 42.12 177 LYS A N 1
ATOM 1330 C CA . LYS A 1 177 ? 3.467 15.633 -1.885 1.00 42.12 177 LYS A CA 1
ATOM 1331 C C . LYS A 1 177 ? 3.811 14.743 -0.694 1.00 42.12 177 LYS A C 1
ATOM 1333 O O . LYS A 1 177 ? 3.690 13.529 -0.832 1.00 42.12 177 LYS A O 1
ATOM 1338 N N . PRO A 1 178 ? 4.220 15.293 0.468 1.00 44.06 178 PRO A N 1
ATOM 1339 C CA . PRO A 1 178 ? 4.485 14.506 1.667 1.00 44.06 178 PRO A CA 1
ATOM 1340 C C . PRO A 1 178 ? 3.166 13.932 2.191 1.00 44.06 178 PRO A C 1
ATOM 1342 O O . PRO A 1 178 ? 2.547 14.449 3.117 1.00 44.06 178 PRO A O 1
ATOM 1345 N N . PHE A 1 179 ? 2.709 12.862 1.557 1.00 47.53 179 PHE A N 1
ATOM 1346 C CA . PHE A 1 179 ? 1.556 12.106 1.972 1.00 47.53 179 PHE A CA 1
ATOM 1347 C C . PHE A 1 179 ? 2.027 11.098 3.020 1.00 47.53 179 PHE A C 1
ATOM 1349 O O . PHE A 1 179 ? 2.663 10.092 2.712 1.00 47.53 179 PHE A O 1
ATOM 1356 N N . ARG A 1 180 ? 1.772 11.421 4.291 1.00 57.12 180 ARG A N 1
ATOM 1357 C CA . ARG A 1 180 ? 2.042 10.560 5.450 1.00 57.12 180 ARG A CA 1
ATOM 1358 C C . ARG A 1 180 ? 0.714 10.121 6.071 1.00 57.12 180 ARG A C 1
ATOM 1360 O O . ARG A 1 180 ? 0.330 10.661 7.106 1.00 57.12 180 ARG A O 1
ATOM 1367 N N . PRO A 1 181 ? -0.003 9.165 5.457 1.00 51.91 181 PRO A N 1
ATOM 1368 C CA . PRO A 1 181 ? -1.302 8.705 5.958 1.00 51.91 181 PRO A CA 1
ATOM 1369 C C . PRO A 1 181 ? -1.209 8.108 7.361 1.00 51.91 181 PRO A C 1
ATOM 1371 O O . PRO A 1 181 ? -2.189 8.116 8.096 1.00 51.91 181 PRO A O 1
ATOM 1374 N N . PHE A 1 182 ? -0.025 7.607 7.721 1.00 54.78 182 PHE A N 1
ATOM 1375 C CA . PHE A 1 182 ? 0.232 6.850 8.943 1.00 54.78 182 PHE A CA 1
ATOM 1376 C C . PHE A 1 182 ? 1.192 7.566 9.913 1.00 54.78 182 PHE A C 1
ATOM 1378 O O . PHE A 1 182 ? 1.732 6.941 10.819 1.00 54.78 182 PHE A O 1
ATOM 1385 N N . GLY A 1 183 ? 1.428 8.873 9.736 1.00 48.69 183 GLY A N 1
ATOM 1386 C CA . GLY A 1 183 ? 2.381 9.633 10.553 1.00 48.69 183 GLY A CA 1
ATOM 1387 C C . GLY A 1 183 ? 3.850 9.435 10.148 1.00 48.69 183 GLY A C 1
ATOM 1388 O O . GLY A 1 183 ? 4.156 9.004 9.037 1.00 48.69 183 GLY A O 1
ATOM 1389 N N . SER A 1 184 ? 4.780 9.844 11.016 1.00 35.84 184 SER A N 1
ATOM 1390 C CA . SER A 1 184 ? 6.229 9.739 10.786 1.00 35.84 184 SER A CA 1
ATOM 1391 C C . SER A 1 184 ? 6.687 8.280 10.882 1.00 35.84 184 SER A C 1
ATOM 1393 O O . SER A 1 184 ? 6.767 7.744 11.983 1.00 35.84 184 SER A O 1
ATOM 1395 N N . ILE A 1 185 ? 6.968 7.662 9.732 1.00 39.78 185 ILE A N 1
ATOM 1396 C CA . ILE A 1 185 ? 7.620 6.347 9.597 1.00 39.78 185 ILE A CA 1
ATOM 1397 C C . ILE A 1 185 ? 9.139 6.518 9.679 1.00 39.78 185 ILE A C 1
ATOM 1399 O O . ILE A 1 185 ? 9.633 7.519 9.104 1.00 39.78 185 ILE A O 1
#

Sequence (185 aa):
MECRNHFCSSSRSPGQNDNILFWVSIKRKKAIIGVSDTSRLNLLKKEDLDPLQVNTLGTGELIKAALDIGAEKIVIGVGGSATVDGGTGLFSALGIRYFDENGNETYDLPSALVRLNSIDIASLDKRVQQVEIIVLRDVKNTLLGNKGAAMVFGPQKGANKEEVILSEKTLSNGTIKPFRPFGSI